Protein AF-0000000086117226 (afdb_homodimer)

Radius of gyration: 17.9 Å; Cα contacts (8 Å, |Δi|>4): 275; chains: 2; bounding box: 41×48×51 Å

Structure (mmCIF, N/CA/C/O backbone):
data_AF-0000000086117226-model_v1
#
loop_
_entity.id
_entity.type
_entity.pdbx_description
1 polymer 'Globin domain-containing protein'
#
loop_
_atom_site.group_PDB
_atom_site.id
_atom_site.type_symbol
_atom_site.label_atom_id
_atom_site.label_alt_id
_atom_site.label_comp_id
_atom_site.label_asym_id
_atom_site.label_entity_id
_atom_site.label_seq_id
_atom_site.pdbx_PDB_ins_code
_atom_site.Cartn_x
_atom_site.Cartn_y
_atom_site.Cartn_z
_atom_site.occupancy
_atom_site.B_iso_or_equiv
_atom_site.auth_seq_id
_atom_site.auth_comp_id
_atom_site.auth_asym_id
_atom_site.auth_atom_id
_atom_site.pdbx_PDB_model_num
ATOM 1 N N . MET A 1 1 ? 6.48 15.773 -6.184 1 55.62 1 MET A N 1
ATOM 2 C CA . MET A 1 1 ? 5.332 16.328 -6.895 1 55.62 1 MET A CA 1
ATOM 3 C C . MET A 1 1 ? 4.406 17.078 -5.934 1 55.62 1 MET A C 1
ATOM 5 O O . MET A 1 1 ? 4.32 16.719 -4.754 1 55.62 1 MET A O 1
ATOM 9 N N . THR A 1 2 ? 4.102 18.281 -6.266 1 66.44 2 THR A N 1
ATOM 10 C CA . THR A 1 2 ? 3.238 19.141 -5.461 1 66.44 2 THR A CA 1
ATOM 11 C C . THR A 1 2 ? 1.782 18.703 -5.574 1 66.44 2 THR A C 1
ATOM 13 O O . THR A 1 2 ? 1.341 18.266 -6.641 1 66.44 2 THR A O 1
ATOM 16 N N . LEU A 1 3 ? 1.138 18.609 -4.438 1 85.88 3 LEU A N 1
ATOM 17 C CA . LEU A 1 3 ? -0.283 18.281 -4.398 1 85.88 3 LEU A CA 1
ATOM 18 C C . LEU A 1 3 ? -1.103 19.328 -5.141 1 85.88 3 LEU A C 1
ATOM 20 O O . LEU A 1 3 ? -0.936 20.531 -4.914 1 85.88 3 LEU A O 1
ATOM 24 N N . THR A 1 4 ? -1.88 18.875 -6.09 1 90.06 4 THR A N 1
ATOM 25 C CA . THR A 1 4 ? -2.781 19.766 -6.797 1 90.06 4 THR A CA 1
ATOM 26 C C . THR A 1 4 ? -4.023 20.062 -5.961 1 90.06 4 THR A C 1
ATOM 28 O O . THR A 1 4 ? -4.277 19.391 -4.957 1 90.06 4 THR A O 1
ATOM 31 N N . ASP A 1 5 ? -4.762 21.109 -6.379 1 92.88 5 ASP A N 1
ATOM 32 C CA . ASP A 1 5 ? -5.988 21.453 -5.664 1 92.88 5 ASP A CA 1
ATOM 33 C C . ASP A 1 5 ? -6.992 20.297 -5.703 1 92.88 5 ASP A C 1
ATOM 35 O O . ASP A 1 5 ? -7.715 20.078 -4.734 1 92.88 5 ASP A O 1
ATOM 39 N N . LYS A 1 6 ? -7.027 19.703 -6.801 1 93.62 6 LYS A N 1
ATOM 40 C CA . LYS A 1 6 ? -7.926 18.562 -6.934 1 93.62 6 LYS A CA 1
ATOM 41 C C . LYS A 1 6 ? -7.535 17.438 -5.977 1 93.62 6 LYS A C 1
ATOM 43 O O . LYS A 1 6 ? -8.398 16.844 -5.312 1 93.62 6 LYS A O 1
ATOM 48 N N . MET A 1 7 ? -6.305 17.156 -5.91 1 93.81 7 MET A N 1
ATOM 49 C CA . MET A 1 7 ? -5.805 16.109 -5.016 1 93.81 7 MET A CA 1
ATOM 50 C C . MET A 1 7 ? -6.09 16.469 -3.561 1 93.81 7 MET A C 1
ATOM 52 O O . MET A 1 7 ? -6.512 15.609 -2.781 1 93.81 7 MET A O 1
ATOM 56 N N . LYS A 1 8 ? -5.902 17.703 -3.256 1 93.94 8 LYS A N 1
ATOM 57 C CA . LYS A 1 8 ? -6.164 18.156 -1.893 1 93.94 8 LYS A CA 1
ATOM 58 C C . LYS A 1 8 ? -7.633 17.984 -1.522 1 93.94 8 LYS A C 1
ATOM 60 O O . LYS A 1 8 ? -7.949 17.578 -0.402 1 93.94 8 LYS A O 1
ATOM 65 N N . ALA A 1 9 ? -8.438 18.297 -2.406 1 95.12 9 ALA A N 1
ATOM 66 C CA . ALA A 1 9 ? -9.875 18.156 -2.18 1 95.12 9 ALA A CA 1
ATOM 67 C C . ALA A 1 9 ? -10.258 16.688 -1.975 1 95.12 9 ALA A C 1
ATOM 69 O O . ALA A 1 9 ? -11.117 16.375 -1.147 1 95.12 9 ALA A O 1
ATOM 70 N N . GLU A 1 10 ? -9.672 15.836 -2.748 1 94.81 10 GLU A N 1
ATOM 71 C CA . GLU A 1 10 ? -9.945 14.406 -2.629 1 94.81 10 GLU A CA 1
ATOM 72 C C . GLU A 1 10 ? -9.477 13.867 -1.278 1 94.81 10 GLU A C 1
ATOM 74 O O . GLU A 1 10 ? -10.195 13.102 -0.627 1 94.81 10 GLU A O 1
ATOM 79 N N . VAL A 1 11 ? -8.305 14.266 -0.866 1 95.12 11 VAL A N 1
ATOM 80 C CA . VAL A 1 11 ? -7.773 13.859 0.432 1 95.12 11 VAL A CA 1
ATOM 81 C C . VAL A 1 11 ? -8.711 14.32 1.543 1 95.12 11 VAL A C 1
ATOM 83 O O . VAL A 1 11 ? -9.078 13.539 2.424 1 95.12 11 VAL A O 1
ATOM 86 N N . ALA A 1 12 ? -9.125 15.57 1.464 1 94.81 12 ALA A N 1
ATOM 87 C CA . ALA A 1 12 ? -10.016 16.141 2.475 1 94.81 12 ALA A CA 1
ATOM 88 C C . ALA A 1 12 ? -11.352 15.414 2.498 1 94.81 12 ALA A C 1
ATOM 90 O O . ALA A 1 12 ? -11.922 15.18 3.566 1 94.81 12 ALA A O 1
ATOM 91 N N . ALA A 1 13 ? -11.844 15.086 1.372 1 95.44 13 ALA A N 1
ATOM 92 C CA . ALA A 1 13 ? -13.141 14.43 1.256 1 95.44 13 ALA A CA 1
ATOM 93 C C . ALA A 1 13 ? -13.117 13.055 1.914 1 95.44 13 ALA A C 1
ATOM 95 O O . ALA A 1 13 ? -14.031 12.703 2.668 1 95.44 13 ALA A O 1
ATOM 96 N N . LEU A 1 14 ? -12.102 12.289 1.562 1 94.75 14 LEU A N 1
ATOM 97 C CA . LEU A 1 14 ? -12 10.961 2.146 1 94.75 14 LEU A CA 1
ATOM 98 C C . LEU A 1 14 ? -11.734 11.039 3.645 1 94.75 14 LEU A C 1
ATOM 100 O O . LEU A 1 14 ? -12.281 10.25 4.422 1 94.75 14 LEU A O 1
ATOM 104 N N . TRP A 1 15 ? -10.93 11.953 4.031 1 95 15 TRP A N 1
ATOM 105 C CA . TRP A 1 15 ? -10.648 12.125 5.449 1 95 15 TRP A CA 1
ATOM 106 C C . TRP A 1 15 ? -11.922 12.453 6.223 1 95 15 TRP A C 1
ATOM 108 O O . TRP A 1 15 ? -12.125 11.961 7.332 1 95 15 TRP A O 1
ATOM 118 N N . ALA A 1 16 ? -12.75 13.312 5.707 1 95.81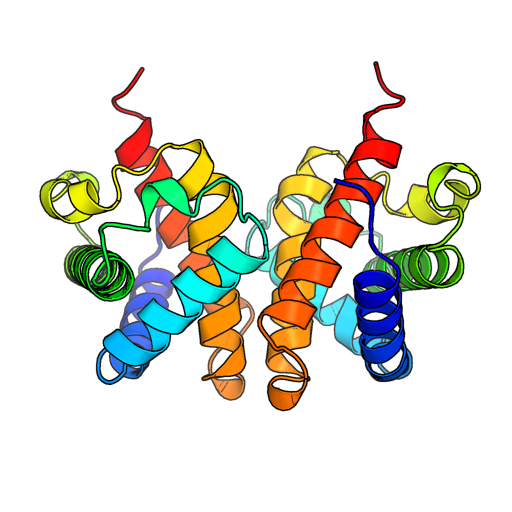 16 ALA A N 1
ATOM 119 C CA . ALA A 1 16 ? -14 13.688 6.355 1 95.81 16 ALA A CA 1
ATOM 120 C C . ALA A 1 16 ? -14.852 12.461 6.664 1 95.81 16 ALA A C 1
ATOM 122 O O . ALA A 1 16 ? -15.562 12.43 7.672 1 95.81 16 ALA A O 1
ATOM 123 N N . LYS A 1 17 ? -14.727 11.484 5.816 1 94.62 17 LYS A N 1
ATOM 124 C CA . LYS A 1 17 ? -15.461 10.234 6.023 1 94.62 17 LYS A CA 1
ATOM 125 C C . LYS A 1 17 ? -14.758 9.352 7.047 1 94.62 17 LYS A C 1
ATOM 127 O O . LYS A 1 17 ? -15.406 8.602 7.781 1 94.62 17 LYS A O 1
ATOM 132 N N . ALA A 1 18 ? -13.453 9.375 7.055 1 94.5 18 ALA A N 1
ATOM 133 C CA . ALA A 1 18 ? -12.641 8.5 7.906 1 94.5 18 ALA A CA 1
ATOM 134 C C . ALA A 1 18 ? -12.531 9.062 9.32 1 94.5 18 ALA A C 1
ATOM 136 O O . ALA A 1 18 ? -12.398 8.305 10.281 1 94.5 18 ALA A O 1
ATOM 137 N N . GLU A 1 19 ? -12.586 10.352 9.438 1 93.81 19 GLU A N 1
ATOM 138 C CA . GLU A 1 19 ? -12.305 11.047 10.688 1 93.81 19 GLU A CA 1
ATOM 139 C C . GLU A 1 19 ? -13.219 10.562 11.812 1 93.81 19 GLU A C 1
ATOM 141 O O . GLU A 1 19 ? -12.766 10.328 12.93 1 93.81 19 GLU A O 1
ATOM 146 N N . PRO A 1 20 ? -14.516 10.414 11.57 1 95.31 20 PRO A N 1
ATOM 147 C CA . PRO A 1 20 ? -15.406 9.953 12.641 1 95.31 20 PRO A CA 1
ATOM 148 C C . PRO A 1 20 ? -15.055 8.555 13.141 1 95.31 20 PRO A C 1
ATOM 150 O O . PRO A 1 20 ? -15.445 8.18 14.242 1 95.31 20 PRO A O 1
ATOM 153 N N . GLN A 1 21 ? -14.328 7.816 12.359 1 94.06 21 GLN A N 1
ATOM 154 C CA . GLN A 1 21 ? -13.922 6.461 12.719 1 94.06 21 GLN A CA 1
ATOM 155 C C . GLN A 1 21 ? -12.414 6.363 12.898 1 94.06 21 GLN A C 1
ATOM 157 O O . GLN A 1 21 ? -11.828 5.289 12.742 1 94.06 21 GLN A O 1
ATOM 162 N N . ALA A 1 22 ? -11.852 7.418 13.242 1 91.5 22 ALA A N 1
ATOM 163 C CA . ALA A 1 22 ? -10.391 7.539 13.266 1 91.5 22 ALA A CA 1
ATOM 164 C C . ALA A 1 22 ? -9.781 6.531 14.234 1 91.5 22 ALA A C 1
ATOM 166 O O . ALA A 1 22 ? -8.766 5.898 13.922 1 91.5 22 ALA A O 1
ATOM 167 N N . LYS A 1 23 ? -10.398 6.371 15.391 1 91.12 23 LYS A N 1
ATOM 168 C CA . LYS A 1 23 ? -9.852 5.453 16.391 1 91.12 23 LYS A CA 1
ATOM 169 C C . LYS A 1 23 ? -9.859 4.016 15.875 1 91.12 23 LYS A C 1
ATOM 171 O O . LYS A 1 23 ? -8.859 3.311 15.969 1 91.12 23 LYS A O 1
ATOM 176 N N . THR A 1 24 ? -11.016 3.592 15.375 1 93.81 24 THR A N 1
ATOM 177 C CA . THR A 1 24 ? -11.164 2.236 14.859 1 93.81 24 THR A CA 1
ATOM 178 C C . THR A 1 24 ? -10.227 1.999 13.68 1 93.81 24 THR A C 1
ATOM 180 O O . THR A 1 24 ? -9.547 0.974 13.617 1 93.81 24 THR A O 1
ATOM 183 N N . LEU A 1 25 ? -10.156 2.924 12.773 1 94.31 25 LEU A N 1
ATOM 184 C CA . LEU A 1 25 ? -9.312 2.814 11.586 1 94.31 25 LEU A CA 1
ATOM 185 C C . LEU A 1 25 ? -7.836 2.812 11.977 1 94.31 25 LEU A C 1
ATOM 187 O O . LEU A 1 25 ? -7.051 2.025 11.438 1 94.31 25 LEU A O 1
ATOM 191 N N . GLY A 1 26 ? -7.461 3.682 12.898 1 90.5 26 GLY A N 1
ATOM 192 C CA . GLY A 1 26 ? -6.09 3.74 13.375 1 90.5 26 GLY A CA 1
ATOM 193 C C . GLY A 1 26 ? -5.625 2.447 14.016 1 90.5 26 GLY A C 1
ATOM 194 O O . GLY A 1 26 ? -4.508 1.99 13.766 1 90.5 26 GLY A O 1
ATOM 195 N N . ASP A 1 27 ? -6.5 1.908 14.836 1 90.56 27 ASP A N 1
ATOM 196 C CA . ASP A 1 27 ? -6.184 0.631 15.469 1 90.56 27 ASP A CA 1
ATOM 197 C C . ASP A 1 27 ? -5.949 -0.456 14.422 1 90.56 27 ASP A C 1
ATOM 199 O O . ASP A 1 27 ? -5.055 -1.291 14.578 1 90.56 27 ASP A O 1
ATOM 203 N N . GLU A 1 28 ? -6.746 -0.427 13.453 1 92.44 28 GLU A N 1
ATOM 204 C CA . GLU A 1 28 ? -6.609 -1.414 12.383 1 92.44 28 GLU A CA 1
ATOM 205 C C . GLU A 1 28 ? -5.301 -1.219 11.617 1 92.44 28 GLU A C 1
ATOM 207 O O . GLU A 1 28 ? -4.648 -2.191 11.242 1 92.44 28 GLU A O 1
ATOM 212 N N . VAL A 1 29 ? -4.988 0.006 11.344 1 90.94 29 VAL A N 1
ATOM 213 C CA . VAL A 1 29 ? -3.748 0.319 10.641 1 90.94 29 VAL A CA 1
ATOM 214 C C . VAL A 1 29 ? -2.555 -0.219 11.43 1 90.94 29 VAL A C 1
ATOM 216 O O . VAL A 1 29 ? -1.695 -0.905 10.867 1 90.94 29 VAL A O 1
ATOM 219 N N . VAL A 1 30 ? -2.555 0.061 12.688 1 87.19 30 VAL A N 1
ATOM 220 C CA . VAL A 1 30 ? -1.46 -0.369 13.555 1 87.19 30 VAL A CA 1
ATOM 221 C C . VAL A 1 30 ? -1.424 -1.895 13.625 1 87.19 30 VAL A C 1
ATOM 223 O O . VAL A 1 30 ? -0.352 -2.5 13.555 1 87.19 30 VAL A O 1
ATOM 226 N N . ASN A 1 31 ? -2.555 -2.467 13.766 1 89.75 31 ASN A N 1
ATOM 227 C CA . ASN A 1 31 ? -2.633 -3.922 13.805 1 89.75 31 ASN A CA 1
ATOM 228 C C . ASN A 1 31 ? -2.072 -4.547 12.531 1 89.75 31 ASN A C 1
ATOM 230 O O . ASN A 1 31 ? -1.317 -5.52 12.594 1 89.75 31 ASN A O 1
ATOM 234 N N . ARG A 1 32 ? -2.455 -4.082 11.453 1 90.06 32 ARG A N 1
ATOM 235 C CA . ARG A 1 32 ? -1.964 -4.578 10.172 1 90.06 32 ARG A CA 1
ATOM 236 C C . ARG A 1 32 ? -0.449 -4.43 10.07 1 90.06 32 ARG A C 1
ATOM 238 O O . ARG A 1 32 ? 0.234 -5.316 9.555 1 90.06 32 ARG A O 1
ATOM 245 N N . MET A 1 33 ? 0.015 -3.303 10.539 1 87.44 33 MET A N 1
ATOM 246 C CA . MET A 1 33 ? 1.458 -3.074 10.516 1 87.44 33 MET A CA 1
ATOM 247 C C . MET A 1 33 ? 2.18 -4.074 11.406 1 87.44 33 MET A C 1
ATOM 249 O O . MET A 1 33 ? 3.184 -4.664 11.008 1 87.44 33 MET A O 1
ATOM 253 N N . LEU A 1 34 ? 1.658 -4.344 12.547 1 87.56 34 LEU A N 1
ATOM 254 C CA . LEU A 1 34 ? 2.334 -5.172 13.539 1 87.56 34 LEU A CA 1
ATOM 255 C C . LEU A 1 34 ? 2.242 -6.648 13.172 1 87.56 34 LEU A C 1
ATOM 257 O O . LEU A 1 34 ? 3.154 -7.426 13.461 1 87.56 34 LEU A O 1
ATOM 261 N N . ILE A 1 35 ? 1.204 -7.023 12.57 1 89.62 35 ILE A N 1
ATOM 262 C CA . ILE A 1 35 ? 1.075 -8.398 12.102 1 89.62 35 ILE A CA 1
ATOM 263 C C . ILE A 1 35 ? 2.049 -8.648 10.945 1 89.62 35 ILE A C 1
ATOM 265 O O . ILE A 1 35 ? 2.633 -9.727 10.844 1 89.62 35 ILE A O 1
ATOM 269 N N . THR A 1 36 ? 2.195 -7.641 10.133 1 87.12 36 THR A N 1
ATOM 270 C CA . THR A 1 36 ? 3.1 -7.75 8.992 1 87.12 36 THR A CA 1
ATOM 271 C C . THR A 1 36 ? 4.555 -7.68 9.453 1 87.12 36 THR A C 1
ATOM 273 O O . THR A 1 36 ? 5.406 -8.414 8.945 1 87.12 36 THR A O 1
ATOM 276 N N . PHE A 1 37 ? 4.754 -6.746 10.359 1 84.25 37 PHE A N 1
ATOM 277 C CA . PHE A 1 37 ? 6.102 -6.559 10.883 1 84.25 37 PHE A CA 1
ATOM 278 C C . PHE A 1 37 ? 6.109 -6.633 12.406 1 84.25 37 PHE A C 1
ATOM 280 O O . PHE A 1 37 ? 6.234 -5.609 13.078 1 84.25 37 PHE A O 1
ATOM 287 N N . PRO A 1 38 ? 6.141 -7.809 12.859 1 86.5 38 PRO A N 1
ATOM 288 C CA . PRO A 1 38 ? 6.059 -7.992 14.312 1 86.5 38 PRO A CA 1
ATOM 289 C C . PRO A 1 38 ? 7.281 -7.449 15.047 1 86.5 38 PRO A C 1
ATOM 291 O O . PRO A 1 38 ? 7.23 -7.223 16.266 1 86.5 38 PRO A O 1
ATOM 294 N N . GLN A 1 39 ? 8.336 -7.215 14.352 1 81.44 39 GLN A N 1
ATOM 295 C CA . GLN A 1 39 ? 9.555 -6.707 14.969 1 81.44 39 GLN A CA 1
ATOM 296 C C . GLN A 1 39 ? 9.344 -5.301 15.523 1 81.44 39 GLN A C 1
ATOM 298 O O . GLN A 1 39 ? 10.125 -4.832 16.359 1 81.44 39 GLN A O 1
ATOM 303 N N . TYR A 1 40 ? 8.344 -4.676 15.062 1 76.25 40 TYR A N 1
ATOM 304 C CA . TYR A 1 40 ? 8.086 -3.312 15.508 1 76.25 40 TYR A CA 1
ATOM 305 C C . TYR A 1 40 ? 7.105 -3.297 16.672 1 76.25 40 TYR A C 1
ATOM 307 O O . TYR A 1 40 ? 6.754 -2.23 17.188 1 76.25 40 TYR A O 1
ATOM 315 N N . LYS A 1 41 ? 6.773 -4.426 17.203 1 79.62 41 LYS A N 1
ATOM 316 C CA . LYS A 1 41 ? 5.812 -4.52 18.312 1 79.62 41 LYS A CA 1
ATOM 317 C C . LYS A 1 41 ? 6.336 -3.812 19.547 1 79.62 41 LYS A C 1
ATOM 319 O O . LYS A 1 41 ? 5.566 -3.191 20.297 1 79.62 41 LYS A O 1
ATOM 324 N N . LEU A 1 42 ? 7.566 -3.926 19.703 1 76.44 42 LEU A N 1
ATOM 325 C CA . LEU A 1 42 ? 8.156 -3.33 20.891 1 76.44 42 LEU A CA 1
ATOM 326 C C . LEU A 1 42 ? 8.047 -1.81 20.859 1 76.44 42 LEU A C 1
ATOM 328 O O . LEU A 1 42 ? 7.914 -1.163 21.891 1 76.44 42 LEU A O 1
ATOM 332 N N . TYR A 1 43 ? 8.078 -1.434 19.609 1 70.25 43 TYR A N 1
ATOM 333 C CA . TYR A 1 43 ? 7.953 0.007 19.422 1 70.25 43 TYR A CA 1
ATOM 334 C C . TYR A 1 43 ? 6.551 0.485 19.766 1 70.25 43 TYR A C 1
ATOM 336 O O . TYR A 1 43 ? 6.363 1.634 20.172 1 70.25 43 TYR A O 1
ATOM 344 N N . PHE A 1 44 ? 5.625 -0.426 19.766 1 72.88 44 PHE A N 1
ATOM 345 C CA . PHE A 1 44 ? 4.234 -0.039 19.953 1 72.88 44 PHE A CA 1
ATOM 346 C C . PHE A 1 44 ? 3.703 -0.584 21.281 1 72.88 44 PHE A C 1
ATOM 348 O O . PHE A 1 44 ? 2.594 -0.247 21.688 1 72.88 44 PHE A O 1
ATOM 355 N N . GLU A 1 45 ? 4.395 -1.405 21.844 1 69.69 45 GLU A N 1
ATOM 356 C CA . GLU A 1 45 ? 3.951 -2.119 23.031 1 69.69 45 GLU A CA 1
ATOM 357 C C . GLU A 1 45 ? 3.549 -1.149 24.141 1 69.69 45 GLU A C 1
ATOM 359 O O . GLU A 1 45 ? 2.557 -1.374 24.844 1 69.69 45 GLU A O 1
ATOM 364 N N . ASP A 1 46 ? 4.176 -0.175 24.203 1 66.06 46 ASP A N 1
ATOM 365 C CA . ASP A 1 46 ? 3.91 0.717 25.328 1 66.06 46 ASP A CA 1
ATOM 366 C C . ASP A 1 46 ? 3.078 1.921 24.891 1 66.06 46 ASP A C 1
ATOM 368 O O . ASP A 1 46 ? 2.979 2.91 25.625 1 66.06 46 ASP A O 1
ATOM 372 N N . LYS A 1 47 ? 2.533 1.7 23.734 1 71 47 LYS A N 1
ATOM 373 C CA . LYS A 1 47 ? 1.786 2.838 23.203 1 71 47 LYS A CA 1
ATOM 374 C C . LYS A 1 47 ? 0.436 2.395 22.641 1 71 47 LYS A C 1
ATOM 376 O O . LYS A 1 47 ? 0.24 2.365 21.422 1 71 47 LYS A O 1
ATOM 381 N N . PRO A 1 48 ? -0.465 2.088 23.578 1 66.69 48 PRO A N 1
ATOM 382 C CA . PRO A 1 48 ? -1.756 1.579 23.109 1 66.69 48 PRO A CA 1
ATOM 383 C C . PRO A 1 48 ? -2.521 2.598 22.266 1 66.69 48 PRO A C 1
ATOM 385 O O . PRO A 1 48 ? -3.404 2.225 21.484 1 66.69 48 PRO A O 1
ATOM 388 N N . ASP A 1 49 ? -2.076 3.791 22.406 1 78.94 49 ASP A N 1
ATOM 389 C CA . ASP A 1 49 ? -2.818 4.824 21.688 1 78.94 49 ASP A CA 1
ATOM 390 C C . ASP A 1 49 ? -2.084 5.25 20.422 1 78.94 49 ASP A C 1
ATOM 392 O O . ASP A 1 49 ? -2.312 6.344 19.906 1 78.94 49 ASP A O 1
ATOM 396 N N . MET A 1 50 ? -1.315 4.414 19.953 1 77.69 50 MET A N 1
ATOM 397 C CA . MET A 1 50 ? -0.501 4.789 18.812 1 77.69 50 MET A CA 1
ATOM 398 C C . MET A 1 50 ? -1.373 5.039 17.578 1 77.69 50 MET A C 1
ATOM 400 O O . MET A 1 50 ? -1.134 5.98 16.828 1 77.69 50 MET A O 1
ATOM 404 N N . GLY A 1 51 ? -2.389 4.133 17.484 1 81.38 51 GLY A N 1
ATOM 405 C CA . GLY A 1 51 ? -3.32 4.336 16.391 1 81.38 51 GLY A CA 1
ATOM 406 C C . GLY A 1 51 ? -4 5.691 16.422 1 81.38 51 GLY A C 1
ATOM 407 O O . GLY A 1 51 ? -4.074 6.379 15.406 1 81.38 51 GLY A O 1
ATOM 408 N N . GLU A 1 52 ? -4.34 6.066 17.609 1 84 52 GLU A N 1
ATOM 409 C CA . GLU A 1 52 ? -4.996 7.359 17.781 1 84 52 GLU A CA 1
ATOM 410 C C . GLU A 1 52 ? -4.039 8.508 17.484 1 84 52 GLU A C 1
ATOM 412 O O . GLU A 1 52 ? -4.438 9.516 16.891 1 84 52 GLU A O 1
ATOM 417 N N . LYS A 1 53 ? -2.891 8.375 17.875 1 82.25 53 LYS A N 1
ATOM 418 C CA . LYS A 1 53 ? -1.89 9.414 17.641 1 82.25 53 LYS A CA 1
ATOM 419 C C . LYS A 1 53 ? -1.582 9.578 16.156 1 82.25 53 LYS A C 1
ATOM 421 O O . LYS A 1 53 ? -1.436 10.695 15.672 1 82.25 53 LYS A O 1
ATOM 426 N N . ILE A 1 54 ? -1.47 8.461 15.539 1 82 54 ILE A N 1
ATOM 427 C CA . ILE A 1 54 ? -1.199 8.477 14.109 1 82 54 ILE A CA 1
ATOM 428 C C . ILE A 1 54 ? -2.352 9.156 13.375 1 82 54 ILE A C 1
ATOM 430 O O . ILE A 1 54 ? -2.129 10.008 12.516 1 82 54 ILE A O 1
ATOM 434 N N . MET A 1 55 ? -3.512 8.844 13.766 1 88.12 55 MET A N 1
ATOM 435 C CA . MET A 1 55 ? -4.688 9.414 13.109 1 88.12 55 MET A CA 1
ATOM 436 C C . MET A 1 55 ? -4.801 10.906 13.398 1 88.12 55 MET A C 1
ATOM 438 O O . MET A 1 55 ? -5.199 11.688 12.531 1 88.12 55 MET A O 1
ATOM 442 N N . ALA A 1 56 ? -4.52 11.242 14.617 1 86.44 56 ALA A N 1
ATOM 443 C CA . ALA A 1 56 ? -4.547 12.656 14.977 1 86.44 56 ALA A CA 1
ATOM 444 C C . ALA A 1 56 ? -3.541 13.453 14.156 1 86.44 56 ALA A C 1
ATOM 446 O O . ALA A 1 56 ? -3.852 14.547 13.672 1 86.44 56 ALA A O 1
ATOM 447 N N . ALA A 1 57 ? -2.393 12.859 14 1 83.69 57 ALA A N 1
ATOM 448 C CA . ALA A 1 57 ? -1.346 13.508 13.219 1 83.69 57 ALA A CA 1
ATOM 449 C C . ALA A 1 57 ? -1.755 13.641 11.75 1 83.69 57 ALA A C 1
ATOM 451 O O . ALA A 1 57 ? -1.536 14.68 11.125 1 83.69 57 ALA A O 1
ATOM 452 N N . LEU A 1 58 ? -2.32 12.641 11.273 1 86.94 58 LEU A N 1
ATOM 453 C CA . LEU A 1 58 ? -2.785 12.656 9.891 1 86.94 58 LEU A CA 1
ATOM 454 C C . LEU A 1 58 ? -3.906 13.672 9.711 1 86.94 58 LEU A C 1
ATOM 456 O O . LEU A 1 58 ? -3.949 14.383 8.703 1 86.94 58 LEU A O 1
ATOM 460 N N . GLY A 1 59 ? -4.789 13.688 10.672 1 89 59 GLY A N 1
ATOM 461 C CA . GLY A 1 59 ? -5.844 14.688 10.633 1 89 59 GLY A CA 1
ATOM 462 C C . GLY A 1 59 ? -5.32 16.109 10.617 1 89 59 GLY A C 1
ATOM 463 O O . GLY A 1 59 ? -5.82 16.953 9.875 1 89 59 GLY A O 1
ATOM 464 N N . GLU A 1 60 ? -4.348 16.328 11.391 1 87 60 GLU A N 1
ATOM 465 C CA . GLU A 1 60 ? -3.727 17.641 11.422 1 87 60 GLU A CA 1
ATOM 466 C C . GLU A 1 60 ? -3.07 17.969 10.086 1 87 60 GLU A C 1
ATOM 468 O O . GLU A 1 60 ? -3.164 19.109 9.602 1 87 60 GLU A O 1
ATOM 473 N N . ALA A 1 61 ? -2.381 17 9.562 1 85.94 61 ALA A N 1
ATOM 474 C CA . ALA A 1 61 ? -1.736 17.188 8.266 1 85.94 61 ALA A CA 1
ATOM 475 C C . ALA A 1 61 ? -2.764 17.516 7.18 1 85.94 61 ALA A C 1
ATOM 477 O O . ALA A 1 61 ? -2.531 18.375 6.328 1 85.94 61 ALA A O 1
ATOM 478 N N . VAL A 1 62 ? -3.865 16.828 7.227 1 89.94 62 VAL A N 1
ATOM 479 C CA . VAL A 1 62 ? -4.918 17.047 6.242 1 89.94 62 VAL A CA 1
ATOM 480 C C . VAL A 1 62 ? -5.496 18.453 6.41 1 89.94 62 VAL A C 1
ATOM 482 O O . VAL A 1 62 ? -5.785 19.125 5.426 1 89.94 62 VAL A O 1
ATOM 485 N N . GLN A 1 63 ? -5.656 18.844 7.629 1 87.75 63 GLN A N 1
ATOM 486 C CA . GLN A 1 63 ? -6.207 20.172 7.91 1 87.75 63 GLN A CA 1
ATOM 487 C C . GLN A 1 63 ? -5.262 21.266 7.441 1 87.75 63 GLN A C 1
ATOM 489 O O . GLN A 1 63 ? -5.703 22.375 7.086 1 87.75 63 GLN A O 1
ATOM 494 N N . HIS A 1 64 ? -3.984 20.922 7.41 1 86.5 64 HIS A N 1
ATOM 495 C CA . HIS A 1 64 ? -2.988 21.906 7.004 1 86.5 64 HIS A CA 1
ATOM 496 C C . HIS A 1 64 ? -2.352 21.531 5.672 1 86.5 64 HIS A C 1
ATOM 498 O O . HIS A 1 64 ? -1.157 21.75 5.461 1 86.5 64 HIS A O 1
ATOM 504 N N . ILE A 1 65 ? -3.07 20.891 4.902 1 86.5 65 ILE A N 1
ATOM 505 C CA . ILE A 1 65 ? -2.561 20.297 3.666 1 86.5 65 ILE A CA 1
ATOM 506 C C . ILE A 1 65 ? -1.981 21.406 2.779 1 86.5 65 ILE A C 1
ATOM 508 O O . ILE A 1 65 ? -1.058 21.156 1.999 1 86.5 65 ILE A O 1
ATOM 512 N N . ASP A 1 66 ? -2.471 22.656 2.924 1 85.5 66 ASP A N 1
ATOM 513 C CA . ASP A 1 66 ? -1.99 23.766 2.109 1 85.5 66 ASP A CA 1
ATOM 514 C C . ASP A 1 66 ? -0.67 24.312 2.65 1 85.5 66 ASP A C 1
ATOM 516 O O . ASP A 1 66 ? 0.029 25.062 1.958 1 85.5 66 ASP A O 1
ATOM 520 N N . ASN A 1 67 ? -0.294 23.969 3.902 1 80.94 67 ASN A N 1
ATOM 521 C CA . ASN A 1 67 ? 0.925 24.438 4.555 1 80.94 67 ASN A CA 1
ATOM 522 C C . ASN A 1 67 ? 1.59 23.328 5.359 1 80.94 67 ASN A C 1
ATOM 524 O O . ASN A 1 67 ? 1.894 23.516 6.539 1 80.94 67 ASN A O 1
ATOM 528 N N . LEU A 1 68 ? 1.845 22.219 4.727 1 75.38 68 LEU A N 1
ATOM 529 C CA . LEU A 1 68 ? 2.367 21.047 5.422 1 75.38 68 LEU A CA 1
ATOM 530 C C . LEU A 1 68 ? 3.766 21.312 5.965 1 75.38 68 LEU A C 1
ATOM 532 O O . LEU A 1 68 ? 4.121 20.828 7.043 1 75.38 68 LEU A O 1
ATOM 536 N N . SER A 1 69 ? 4.508 22.062 5.332 1 68.31 69 SER A N 1
ATOM 537 C CA . SER A 1 69 ? 5.891 22.328 5.719 1 68.31 69 SER A CA 1
ATOM 538 C C . SER A 1 69 ? 5.953 23.188 6.98 1 68.31 69 SER A C 1
ATOM 540 O O . SER A 1 69 ? 6.934 23.125 7.727 1 68.31 69 SER A O 1
ATOM 542 N N . GLU A 1 70 ? 4.965 23.969 7.16 1 63.09 70 GLU A N 1
ATOM 543 C CA . GLU A 1 70 ? 5 24.922 8.273 1 63.09 70 GLU A CA 1
ATOM 544 C C . GLU A 1 70 ? 4.469 24.281 9.555 1 63.09 70 GLU A C 1
ATOM 546 O O . GLU A 1 70 ? 4.727 24.781 10.648 1 63.09 70 GLU A O 1
ATOM 551 N N . ASP A 1 71 ? 3.715 23.281 9.516 1 57.22 71 ASP A N 1
ATOM 552 C CA . ASP A 1 71 ? 3.057 22.734 10.695 1 57.22 71 ASP A CA 1
ATOM 553 C C . ASP A 1 71 ? 3.555 21.328 11.008 1 57.22 71 ASP A C 1
ATOM 555 O O . ASP A 1 71 ? 2.758 20.422 11.273 1 57.22 71 ASP A O 1
ATOM 559 N N . LEU A 1 72 ? 4.773 21.156 11.039 1 57.34 72 LEU A N 1
ATOM 560 C CA . LEU A 1 72 ? 5.484 19.891 11.172 1 57.34 72 LEU A CA 1
ATOM 561 C C . LEU A 1 72 ? 5.234 19.266 12.547 1 57.34 72 LEU A C 1
ATOM 563 O O . LEU A 1 72 ? 5.379 18.047 12.719 1 57.34 72 LEU A O 1
ATOM 567 N N . SER A 1 73 ? 4.855 20.172 13.516 1 57.78 73 SER A N 1
ATOM 568 C CA . SER A 1 73 ? 4.746 19.672 14.883 1 57.78 73 SER A CA 1
ATOM 569 C C . SER A 1 73 ? 3.74 18.531 14.969 1 57.78 73 SER A C 1
ATOM 571 O O . SER A 1 73 ? 3.936 17.578 15.734 1 57.78 73 SER A O 1
ATOM 573 N N . ALA A 1 74 ? 2.844 18.719 14.133 1 55.81 74 ALA A N 1
ATOM 574 C CA . ALA A 1 74 ? 1.776 17.719 14.211 1 55.81 74 ALA A CA 1
ATOM 575 C C . ALA A 1 74 ? 2.238 16.375 13.656 1 55.81 74 ALA A C 1
ATOM 577 O O . ALA A 1 74 ? 1.755 15.32 14.078 1 55.81 74 ALA A O 1
ATOM 578 N N . LEU A 1 75 ? 3.311 16.484 12.914 1 60.75 75 LEU A N 1
ATOM 579 C CA . LEU A 1 75 ? 3.758 15.266 12.25 1 60.75 75 LEU A CA 1
ATOM 580 C C . LEU A 1 75 ? 4.824 14.555 13.086 1 60.75 75 LEU A C 1
ATOM 582 O O . LEU A 1 75 ? 5.176 13.414 12.805 1 60.75 75 LEU A O 1
ATOM 586 N N . ASN A 1 76 ? 5.121 15.281 14.109 1 61.12 76 ASN A N 1
ATOM 587 C CA . ASN A 1 76 ? 6.148 14.711 14.969 1 61.12 76 ASN A CA 1
ATOM 588 C C . ASN A 1 76 ? 5.723 13.352 15.523 1 61.12 76 ASN A C 1
ATOM 590 O O . ASN A 1 76 ? 6.566 12.5 15.805 1 61.12 76 ASN A O 1
ATOM 594 N N . ALA A 1 77 ? 4.527 13.305 15.641 1 58.47 77 ALA A N 1
ATOM 595 C CA . ALA A 1 77 ? 4.055 12.023 16.156 1 58.47 77 ALA A CA 1
ATOM 596 C C . ALA A 1 77 ? 4.348 10.891 15.18 1 58.47 77 ALA A C 1
ATOM 598 O O . ALA A 1 77 ? 4.398 9.727 15.57 1 58.47 77 ALA A O 1
ATOM 599 N N . LEU A 1 78 ? 4.57 11.383 13.984 1 57.56 78 LEU A N 1
ATOM 600 C CA . LEU A 1 78 ? 4.918 10.406 12.961 1 57.56 78 LEU A CA 1
ATOM 601 C C . LEU A 1 78 ? 6.426 10.18 12.914 1 57.56 78 LEU A C 1
ATOM 603 O O . LEU A 1 78 ? 6.922 9.461 12.039 1 57.56 78 LEU A O 1
ATOM 607 N N . GLU A 1 79 ? 7.012 10.789 13.875 1 56.19 79 GLU A N 1
ATOM 608 C CA . GLU A 1 79 ? 8.469 10.719 13.914 1 56.19 79 GLU A CA 1
ATOM 609 C C . GLU A 1 79 ? 8.953 9.273 13.953 1 56.19 79 GLU A C 1
ATOM 611 O O . GLU A 1 79 ? 9.781 8.914 14.789 1 56.19 79 GLU A O 1
ATOM 616 N N . MET A 1 80 ? 8.094 8.5 13.477 1 56.31 80 MET A N 1
ATOM 617 C CA . MET A 1 80 ? 8.609 7.137 13.336 1 56.31 80 MET A CA 1
ATOM 618 C C . MET A 1 80 ? 9.797 7.102 12.383 1 56.31 80 MET A C 1
ATOM 620 O O . MET A 1 80 ? 10.031 8.055 11.641 1 56.31 80 MET A O 1
ATOM 624 N N . SER A 1 81 ? 10.586 6.109 12.508 1 60.66 81 SER A N 1
ATOM 625 C CA . SER A 1 81 ? 11.719 5.961 11.594 1 60.66 81 SER A CA 1
ATOM 626 C C . SER A 1 81 ? 11.266 6.004 10.141 1 60.66 81 SER A C 1
ATOM 628 O O . SER A 1 81 ? 10.125 5.664 9.828 1 60.66 81 SER A O 1
ATOM 630 N N . GLU A 1 82 ? 11.945 6.754 9.383 1 62.16 82 GLU A N 1
ATOM 631 C CA . GLU A 1 82 ? 11.742 6.828 7.938 1 62.16 82 GLU A CA 1
ATOM 632 C C . GLU A 1 82 ? 11.336 5.473 7.367 1 62.16 82 GLU A C 1
ATOM 634 O O . GLU A 1 82 ? 10.461 5.395 6.504 1 62.16 82 GLU A O 1
ATOM 639 N N . LYS A 1 83 ? 11.953 4.609 8.016 1 61.91 83 LYS A N 1
ATOM 640 C CA . LYS A 1 83 ? 11.711 3.256 7.516 1 61.91 83 LYS A CA 1
ATOM 641 C C . LYS A 1 83 ? 10.297 2.795 7.844 1 61.91 83 LYS A C 1
ATOM 643 O O . LYS A 1 83 ? 9.609 2.234 6.984 1 61.91 83 LYS A O 1
ATOM 648 N N . LEU A 1 84 ? 9.984 3.057 9.016 1 63.12 84 LEU A N 1
ATOM 649 C CA . LEU A 1 84 ? 8.656 2.629 9.438 1 63.12 84 LEU A CA 1
ATOM 650 C C . LEU A 1 84 ? 7.574 3.371 8.664 1 63.12 84 LEU A C 1
ATOM 652 O O . LEU A 1 84 ? 6.562 2.781 8.281 1 63.12 84 LEU A O 1
ATOM 656 N N . TYR A 1 85 ? 7.941 4.594 8.461 1 63.78 85 TYR A N 1
ATOM 657 C CA . TYR A 1 85 ? 7 5.402 7.695 1 63.78 85 TYR A CA 1
ATOM 658 C C . TYR A 1 85 ? 6.883 4.891 6.262 1 63.78 85 TYR A C 1
ATOM 660 O O . TYR A 1 85 ? 5.777 4.758 5.73 1 63.78 85 TYR A O 1
ATOM 668 N N . GLN A 1 86 ? 7.992 4.637 5.773 1 61.03 86 GLN A N 1
ATOM 669 C CA . GLN A 1 86 ? 8.047 4.301 4.355 1 61.03 86 GLN A CA 1
ATOM 670 C C . GLN A 1 86 ? 7.398 2.943 4.086 1 61.03 86 GLN A C 1
ATOM 672 O O . GLN A 1 86 ? 6.75 2.75 3.057 1 61.03 86 GLN A O 1
ATOM 677 N N . LEU A 1 87 ? 7.668 2.205 4.945 1 58.28 87 LEU A N 1
ATOM 678 C CA . LEU A 1 87 ? 7.289 0.827 4.656 1 58.28 87 LEU A CA 1
ATOM 679 C C . LEU A 1 87 ? 5.844 0.562 5.07 1 58.28 87 LEU A C 1
ATOM 681 O O . LEU A 1 87 ? 5.168 -0.283 4.48 1 58.28 87 LEU A O 1
ATOM 685 N N . LEU A 1 88 ? 5.461 1.376 5.891 1 65.75 88 LEU A N 1
ATOM 686 C CA . LEU A 1 88 ? 4.379 0.67 6.57 1 65.75 88 LEU A CA 1
ATOM 687 C C . LEU A 1 88 ? 3.129 1.542 6.656 1 65.75 88 LEU A C 1
ATOM 689 O O . LEU A 1 88 ? 2.047 1.126 6.238 1 65.75 88 LEU A O 1
ATOM 693 N N . LEU A 1 89 ? 3.391 2.793 6.879 1 79.25 89 LEU A N 1
ATOM 694 C CA . LEU A 1 89 ? 2.215 3.518 7.352 1 79.25 89 LEU A CA 1
ATOM 695 C C . LEU A 1 89 ? 1.327 3.932 6.184 1 79.25 89 LEU A C 1
ATOM 697 O O . LEU A 1 89 ? 0.131 3.633 6.172 1 79.25 89 LEU A O 1
ATOM 701 N N . PRO A 1 90 ? 1.913 4.48 5.184 1 86.44 90 PRO A N 1
ATOM 702 C CA . PRO A 1 90 ? 1.039 4.922 4.094 1 86.44 90 PRO A CA 1
ATOM 703 C C . PRO A 1 90 ? 0.299 3.768 3.424 1 86.44 90 PRO A C 1
ATOM 705 O O . PRO A 1 90 ? -0.908 3.859 3.184 1 86.44 90 PRO A O 1
ATOM 708 N N . HIS A 1 91 ? 0.99 2.729 3.316 1 86.31 91 HIS A N 1
ATOM 709 C CA . HIS A 1 91 ? 0.419 1.609 2.576 1 86.31 91 HIS A CA 1
ATOM 710 C C . HIS A 1 91 ? -0.654 0.898 3.393 1 86.31 91 HIS A C 1
ATOM 712 O O . HIS A 1 91 ? -1.725 0.576 2.871 1 86.31 91 HIS A O 1
ATOM 718 N N . THR A 1 92 ? -0.371 0.724 4.633 1 89.69 92 THR A N 1
ATOM 719 C CA . THR A 1 92 ? -1.344 0.069 5.5 1 89.69 92 THR A CA 1
ATOM 720 C C . THR A 1 92 ? -2.572 0.952 5.699 1 89.69 92 THR A C 1
ATOM 722 O O . THR A 1 92 ? -3.695 0.452 5.785 1 89.69 92 THR A O 1
ATOM 725 N N . PHE A 1 93 ? -2.252 2.244 5.781 1 92.19 93 PHE A N 1
ATOM 726 C CA . PHE A 1 93 ? -3.348 3.193 5.926 1 92.19 93 PHE A CA 1
ATOM 727 C C . PHE A 1 93 ? -4.262 3.154 4.707 1 92.19 93 PHE A C 1
ATOM 729 O O . PHE A 1 93 ? -5.484 3.066 4.844 1 92.19 93 PHE A O 1
ATOM 736 N N . LEU A 1 94 ? -3.732 3.121 3.553 1 92.75 94 LEU A N 1
ATOM 737 C CA . LEU A 1 94 ? -4.512 3.152 2.318 1 92.75 94 LEU A CA 1
ATOM 738 C C . LEU A 1 94 ? -5.297 1.858 2.137 1 92.75 94 LEU A C 1
ATOM 740 O O . LEU A 1 94 ? -6.453 1.884 1.716 1 92.75 94 LEU A O 1
ATOM 744 N N . VAL A 1 95 ? -4.699 0.816 2.488 1 92.81 95 VAL A N 1
ATOM 745 C CA . VAL A 1 95 ? -5.387 -0.467 2.389 1 92.81 95 VAL A CA 1
ATOM 746 C C . VAL A 1 95 ? -6.566 -0.5 3.359 1 92.81 95 VAL A C 1
ATOM 748 O O . VAL A 1 95 ? -7.641 -1 3.023 1 92.81 95 VAL A O 1
ATOM 751 N N . THR A 1 96 ? -6.336 -0.006 4.547 1 94.56 96 THR A N 1
ATOM 752 C CA . THR A 1 96 ? -7.398 0.039 5.547 1 94.56 96 THR A CA 1
ATOM 753 C C . THR A 1 96 ? -8.562 0.889 5.055 1 94.56 96 THR A C 1
ATOM 755 O O . THR A 1 96 ? -9.727 0.491 5.18 1 94.56 96 THR A O 1
ATOM 758 N N . LEU A 1 97 ? -8.266 2.01 4.449 1 94.25 97 LEU A N 1
ATOM 759 C CA . LEU A 1 97 ? -9.312 2.871 3.916 1 94.25 97 LEU A CA 1
ATOM 760 C C . LEU A 1 97 ? -10.031 2.199 2.752 1 94.25 97 LEU A C 1
ATOM 762 O O . LEU A 1 97 ? -11.25 2.32 2.615 1 94.25 97 LEU A O 1
ATOM 766 N N . ALA A 1 98 ? -9.258 1.533 1.925 1 94.31 98 ALA A N 1
ATOM 767 C CA . ALA A 1 98 ? -9.844 0.844 0.777 1 94.31 98 ALA A CA 1
ATOM 768 C C . ALA A 1 98 ? -10.844 -0.219 1.226 1 94.31 98 ALA A C 1
ATOM 770 O O . ALA A 1 98 ? -11.883 -0.413 0.588 1 94.31 98 ALA A O 1
ATOM 771 N N . VAL A 1 99 ? -10.57 -0.877 2.324 1 94.25 99 VAL A N 1
ATOM 772 C CA . VAL A 1 99 ? -11.422 -1.932 2.857 1 94.25 99 VAL A CA 1
ATOM 773 C C . VAL A 1 99 ? -12.727 -1.325 3.383 1 94.25 99 VAL A C 1
ATOM 775 O O . VAL A 1 99 ? -13.805 -1.891 3.191 1 94.25 99 VAL A O 1
ATOM 778 N N . HIS A 1 100 ? -12.578 -0.171 3.949 1 94.5 100 HIS A N 1
ATOM 779 C CA . HIS A 1 100 ? -13.734 0.419 4.621 1 94.5 100 HIS A CA 1
ATOM 780 C C . HIS A 1 100 ? -14.523 1.314 3.67 1 94.5 100 HIS A C 1
ATOM 782 O O . HIS A 1 100 ? -15.727 1.504 3.848 1 94.5 100 HIS A O 1
ATOM 788 N N . PHE A 1 101 ? -13.836 1.905 2.713 1 94.75 101 PHE A N 1
ATOM 789 C CA . PHE A 1 101 ? -14.477 2.807 1.764 1 94.75 101 PHE A CA 1
ATOM 790 C C . PHE A 1 101 ? -14.164 2.398 0.33 1 94.75 101 PHE A C 1
ATOM 792 O O . PHE A 1 101 ? -13.688 3.215 -0.462 1 94.75 101 PHE A O 1
ATOM 799 N N . PRO A 1 102 ? -14.586 1.21 -0.064 1 92.38 102 PRO A N 1
ATOM 800 C CA . PRO A 1 102 ? -14.203 0.712 -1.389 1 92.38 102 PRO A CA 1
ATOM 801 C C . PRO A 1 102 ? -14.805 1.54 -2.523 1 92.38 102 PRO A C 1
ATOM 803 O O . PRO A 1 102 ? -14.164 1.729 -3.561 1 92.38 102 PRO A O 1
ATOM 806 N N . THR A 1 103 ? -15.945 2.119 -2.359 1 92.94 103 THR A N 1
ATOM 807 C CA . THR A 1 103 ? -16.625 2.871 -3.414 1 92.94 103 THR A CA 1
ATOM 808 C C . THR A 1 103 ? -15.961 4.238 -3.604 1 92.94 103 THR A C 1
ATOM 810 O O . THR A 1 103 ? -15.977 4.789 -4.707 1 92.94 103 THR A O 1
ATOM 813 N N . ASP A 1 104 ? -15.359 4.746 -2.576 1 93.06 104 ASP A N 1
ATOM 814 C CA . ASP A 1 104 ? -14.742 6.066 -2.617 1 93.06 104 ASP A CA 1
ATOM 815 C C . ASP A 1 104 ? -13.289 5.977 -3.072 1 93.06 104 ASP A C 1
ATOM 817 O O . ASP A 1 104 ? -12.68 6.984 -3.43 1 93.06 104 ASP A O 1
ATOM 821 N N . PHE A 1 105 ? -12.797 4.75 -3.072 1 91.75 105 PHE A N 1
ATOM 822 C CA . PHE A 1 105 ? -11.359 4.59 -3.287 1 91.75 105 PHE A CA 1
ATOM 823 C C . PHE A 1 105 ? -11.062 4.359 -4.762 1 91.75 105 PHE A C 1
ATOM 825 O O . PHE A 1 105 ? -10.562 3.297 -5.141 1 91.75 105 PHE A O 1
ATOM 832 N N . THR A 1 106 ? -11.203 5.438 -5.523 1 92.88 106 THR A N 1
ATOM 833 C CA . THR A 1 106 ? -10.883 5.418 -6.949 1 92.88 106 THR A CA 1
ATOM 834 C C . THR A 1 106 ? -9.383 5.57 -7.168 1 92.88 106 THR A C 1
ATOM 836 O O . THR A 1 106 ? -8.633 5.832 -6.227 1 92.88 106 THR A O 1
ATOM 839 N N . SER A 1 107 ? -9.031 5.352 -8.406 1 92.25 107 SER A N 1
ATOM 840 C CA . SER A 1 107 ? -7.617 5.484 -8.742 1 92.25 107 SER A CA 1
ATOM 841 C C . SER A 1 107 ? -7.117 6.898 -8.484 1 92.25 107 SER A C 1
ATOM 843 O O . SER A 1 107 ? -5.984 7.086 -8.031 1 92.25 107 SER A O 1
ATOM 845 N N . SER A 1 108 ? -7.98 7.852 -8.742 1 93.62 108 SER A N 1
ATOM 846 C CA . SER A 1 108 ? -7.621 9.242 -8.492 1 93.62 108 SER A CA 1
ATOM 847 C C . SER A 1 108 ? -7.48 9.531 -7.004 1 93.62 108 SER A C 1
ATOM 849 O O . SER A 1 108 ? -6.547 10.219 -6.582 1 93.62 108 SER A O 1
ATOM 851 N N . MET A 1 109 ? -8.367 8.953 -6.254 1 93.81 109 MET A N 1
ATOM 852 C CA . MET A 1 109 ? -8.312 9.102 -4.801 1 93.81 109 MET A CA 1
ATOM 853 C C . MET A 1 109 ? -7.043 8.484 -4.234 1 93.81 109 MET A C 1
ATOM 855 O O . MET A 1 109 ? -6.387 9.078 -3.375 1 93.81 109 MET A O 1
ATOM 859 N N . TYR A 1 110 ? -6.715 7.359 -4.715 1 92.44 110 TYR A N 1
ATOM 860 C CA . TYR A 1 110 ? -5.492 6.68 -4.305 1 92.44 110 TYR A CA 1
ATOM 861 C C . TYR A 1 110 ? -4.266 7.535 -4.602 1 92.44 110 TYR A C 1
ATOM 863 O O . TYR A 1 110 ? -3.408 7.727 -3.736 1 92.44 110 TYR A O 1
ATOM 871 N N . ALA A 1 111 ? -4.219 8.062 -5.789 1 92.44 111 ALA A N 1
ATOM 872 C CA . ALA A 1 111 ? -3.086 8.883 -6.211 1 92.44 111 ALA A CA 1
ATOM 873 C C . ALA A 1 111 ? -2.939 10.109 -5.32 1 92.44 111 ALA A C 1
ATOM 875 O O . ALA A 1 111 ? -1.825 10.5 -4.961 1 92.44 111 ALA A O 1
ATOM 876 N N . ALA A 1 112 ? -4.051 10.688 -5.027 1 94.25 112 ALA A N 1
ATOM 877 C CA . ALA A 1 112 ? -4.039 11.875 -4.176 1 94.25 112 ALA A CA 1
ATOM 878 C C . ALA A 1 112 ? -3.408 11.57 -2.82 1 94.25 112 ALA A C 1
ATOM 880 O O . ALA A 1 112 ? -2.562 12.328 -2.34 1 94.25 112 ALA A O 1
ATOM 881 N N . TRP A 1 113 ? -3.77 10.438 -2.316 1 92.88 113 TRP A N 1
ATOM 882 C CA . TRP A 1 113 ? -3.271 10.07 -0.995 1 92.88 113 TRP A CA 1
ATOM 883 C C . TRP A 1 113 ? -1.806 9.656 -1.063 1 92.88 113 TRP A C 1
ATOM 885 O O . TRP A 1 113 ? -1.035 9.922 -0.139 1 92.88 113 TRP A O 1
ATOM 895 N N . VAL A 1 114 ? -1.427 9 -2.08 1 90 114 VAL A N 1
ATOM 896 C CA . VAL A 1 114 ? -0.03 8.609 -2.244 1 90 114 VAL A CA 1
ATOM 897 C C . VAL A 1 114 ? 0.852 9.852 -2.301 1 90 114 VAL A C 1
ATOM 899 O O . VAL A 1 114 ? 1.867 9.93 -1.604 1 90 114 VAL A O 1
ATOM 902 N N . HIS A 1 115 ? 0.463 10.781 -3.08 1 90.25 115 HIS A N 1
ATOM 903 C CA . HIS A 1 115 ? 1.238 12.008 -3.211 1 90.25 115 HIS A CA 1
ATOM 904 C C . HIS A 1 115 ? 1.222 12.812 -1.913 1 90.25 115 HIS A C 1
ATOM 906 O O . HIS A 1 115 ? 2.201 13.484 -1.58 1 90.25 115 HIS A O 1
ATOM 912 N N . PHE A 1 116 ? 0.079 12.766 -1.229 1 91.19 116 PHE A N 1
ATOM 913 C CA . PHE A 1 116 ? -0.006 13.383 0.086 1 91.19 116 PHE A CA 1
ATOM 914 C C . PHE A 1 116 ? 1.047 12.812 1.026 1 91.19 116 PHE A C 1
ATOM 916 O O . PHE A 1 116 ? 1.787 13.555 1.67 1 91.19 116 PHE A O 1
ATOM 923 N N . PHE A 1 117 ? 1.204 11.516 1.077 1 87.88 117 PHE A N 1
ATOM 924 C CA . PHE A 1 117 ? 2.176 10.859 1.941 1 87.88 117 PHE A CA 1
ATOM 925 C C . PHE A 1 117 ? 3.598 11.133 1.468 1 87.88 117 PHE A C 1
ATOM 927 O O . PHE A 1 117 ? 4.52 11.234 2.279 1 87.88 117 PHE A O 1
ATOM 934 N N . ASP A 1 118 ? 3.727 11.203 0.234 1 84.88 118 ASP A N 1
ATOM 935 C CA . ASP A 1 118 ? 5.039 11.531 -0.309 1 84.88 118 ASP A CA 1
ATOM 936 C C . ASP A 1 118 ? 5.496 12.914 0.155 1 84.88 118 ASP A C 1
ATOM 938 O O . ASP A 1 118 ? 6.672 13.109 0.467 1 84.88 118 ASP A O 1
ATOM 942 N N . GLU A 1 119 ? 4.598 13.82 0.121 1 84.75 119 GLU A N 1
ATOM 943 C CA . GLU A 1 119 ? 4.918 15.164 0.588 1 84.75 119 GLU A CA 1
ATOM 944 C C . GLU A 1 119 ? 5.277 15.156 2.072 1 84.7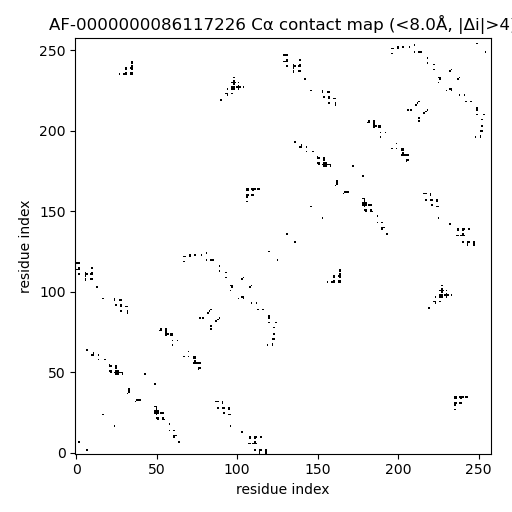5 119 GLU A C 1
ATOM 946 O O . GLU A 1 119 ? 6.207 15.852 2.492 1 84.75 119 GLU A O 1
ATOM 951 N N . ILE A 1 120 ? 4.508 14.477 2.842 1 83.88 120 ILE A N 1
ATOM 952 C CA . ILE A 1 120 ? 4.781 14.359 4.27 1 83.88 120 ILE A CA 1
ATOM 953 C C . ILE A 1 120 ? 6.172 13.766 4.48 1 83.88 120 ILE A C 1
ATOM 955 O O . ILE A 1 120 ? 6.934 14.234 5.332 1 83.88 120 ILE A O 1
ATOM 959 N N . LYS A 1 121 ? 6.375 12.719 3.752 1 81.25 121 LYS A N 1
ATOM 960 C CA . LYS A 1 121 ? 7.672 12.055 3.85 1 81.25 121 LYS A CA 1
ATOM 961 C C . LYS A 1 121 ? 8.812 13.031 3.57 1 81.25 121 LYS A C 1
ATOM 963 O O . LYS A 1 121 ? 9.82 13.031 4.273 1 81.25 121 LYS A O 1
ATOM 968 N N . LYS A 1 122 ? 8.656 13.805 2.549 1 80.69 122 LYS A N 1
ATOM 969 C CA . LYS A 1 122 ? 9.672 14.789 2.189 1 80.69 122 LYS A CA 1
ATOM 970 C C . LYS A 1 122 ? 9.883 15.797 3.316 1 80.69 122 LYS A C 1
ATOM 972 O O . LYS A 1 122 ? 11.016 16.203 3.582 1 80.69 122 LYS A O 1
ATOM 977 N N . ILE A 1 123 ? 8.828 16.156 3.848 1 78.06 123 ILE A N 1
ATOM 978 C CA . ILE A 1 123 ? 8.898 17.156 4.906 1 78.06 123 ILE A CA 1
ATOM 979 C C . ILE A 1 123 ? 9.516 16.547 6.16 1 78.06 123 ILE A C 1
ATOM 981 O O . ILE A 1 123 ? 10.336 17.172 6.824 1 78.06 123 ILE A O 1
ATOM 985 N N . LEU A 1 124 ? 9.164 15.344 6.473 1 74.38 124 LEU A N 1
ATOM 986 C CA . LEU A 1 124 ? 9.633 14.672 7.684 1 74.38 124 LEU A CA 1
ATOM 987 C C . LEU A 1 124 ? 11.109 14.305 7.562 1 74.38 124 LEU A C 1
ATOM 989 O O . LEU A 1 124 ? 11.859 14.414 8.531 1 74.38 124 LEU A O 1
ATOM 993 N N . PHE A 1 125 ? 11.484 13.859 6.434 1 72.38 125 PHE A N 1
ATOM 994 C CA . PHE A 1 125 ? 12.82 13.281 6.309 1 72.38 125 PHE A CA 1
ATOM 995 C C . PHE A 1 125 ? 13.719 14.172 5.465 1 72.38 125 PHE A C 1
ATOM 997 O O . PHE A 1 125 ? 14.898 13.875 5.27 1 72.38 125 PHE A O 1
ATOM 1004 N N . SER A 1 126 ? 13.266 15.047 4.793 1 64.31 126 SER A N 1
ATOM 1005 C CA . SER A 1 126 ? 14.141 16 4.113 1 64.31 126 SER A CA 1
ATOM 1006 C C . SER A 1 126 ? 14.977 16.797 5.109 1 64.31 126 SER A C 1
ATOM 1008 O O . SER A 1 126 ? 16.078 17.234 4.793 1 64.31 126 SER A O 1
ATOM 1010 N N . LYS A 1 127 ? 14.438 17.109 6.297 1 54.44 127 LYS A N 1
ATOM 1011 C CA . LYS A 1 127 ? 15.305 17.875 7.18 1 54.44 127 LYS A CA 1
ATOM 1012 C C . LYS A 1 127 ? 16.469 17.031 7.676 1 54.44 127 LYS A C 1
ATOM 1014 O O . LYS A 1 127 ? 17.422 17.562 8.266 1 54.44 127 LYS A O 1
ATOM 1019 N N . GLU A 1 128 ? 16.312 15.758 7.746 1 43.66 128 GLU A N 1
ATOM 1020 C CA . GLU A 1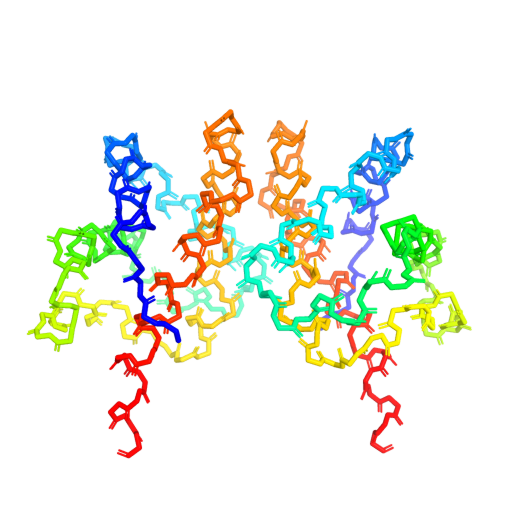 128 ? 17.453 15.008 8.273 1 43.66 128 GLU A CA 1
ATOM 1021 C C . GLU A 1 128 ? 18.578 14.938 7.246 1 43.66 128 GLU A C 1
ATOM 1023 O O . GLU A 1 128 ? 19.594 14.273 7.48 1 43.66 128 GLU A O 1
ATOM 1028 N N . LYS A 1 129 ? 18.516 15.594 6.062 1 37.91 129 LYS A N 1
ATOM 1029 C CA . LYS A 1 129 ? 19.844 15.812 5.488 1 37.91 129 LYS A CA 1
ATOM 1030 C C . LYS A 1 129 ? 20.562 16.969 6.191 1 37.91 129 LYS A C 1
ATOM 1032 O O . LYS A 1 129 ? 19.922 17.906 6.672 1 37.91 129 LYS A O 1
ATOM 1037 N N . MET B 1 1 ? 11.969 -12.57 5.504 1 55.69 1 MET B N 1
ATOM 1038 C CA . MET B 1 1 ? 11.109 -13.5 6.234 1 55.69 1 MET B CA 1
ATOM 1039 C C . MET B 1 1 ? 10.492 -14.523 5.293 1 55.69 1 MET B C 1
ATOM 1041 O O . MET B 1 1 ? 10.242 -14.234 4.121 1 55.69 1 MET B O 1
ATOM 1045 N N . THR B 1 2 ? 10.664 -15.766 5.617 1 66.25 2 THR B N 1
ATOM 1046 C CA . THR B 1 2 ? 10.156 -16.891 4.832 1 66.25 2 THR B CA 1
ATOM 1047 C C . THR B 1 2 ? 8.641 -17.016 4.984 1 66.25 2 THR B C 1
ATOM 1049 O O . THR B 1 2 ? 8.102 -16.766 6.066 1 66.25 2 THR B O 1
ATOM 1052 N N . LEU B 1 3 ? 7.984 -17.188 3.861 1 86 3 LEU B N 1
ATOM 1053 C CA . LEU B 1 3 ? 6.539 -17.406 3.867 1 86 3 LEU B CA 1
ATOM 1054 C C . LEU B 1 3 ? 6.184 -18.672 4.629 1 86 3 LEU B C 1
ATOM 1056 O O . LEU B 1 3 ? 6.77 -19.734 4.387 1 86 3 LEU B O 1
ATOM 1060 N N . THR B 1 4 ? 5.328 -18.516 5.617 1 90.12 4 THR B N 1
ATOM 1061 C CA . THR B 1 4 ? 4.84 -19.672 6.352 1 90.12 4 THR B CA 1
ATOM 1062 C C . THR B 1 4 ? 3.76 -20.406 5.559 1 90.12 4 THR B C 1
ATOM 1064 O O . THR B 1 4 ? 3.242 -19.875 4.574 1 90.12 4 THR B O 1
ATOM 1067 N N . ASP B 1 5 ? 3.465 -21.656 5.973 1 92.88 5 ASP B N 1
ATOM 1068 C CA . ASP B 1 5 ? 2.422 -22.422 5.301 1 92.88 5 ASP B CA 1
ATOM 1069 C C . ASP B 1 5 ? 1.072 -21.719 5.387 1 92.88 5 ASP B C 1
ATOM 1071 O O . ASP B 1 5 ? 0.276 -21.766 4.449 1 92.88 5 ASP B O 1
ATOM 1075 N N . LYS B 1 6 ? 0.855 -21.141 6.484 1 93.62 6 LYS B N 1
ATOM 1076 C CA . LYS B 1 6 ? -0.391 -20.406 6.66 1 93.62 6 LYS B CA 1
ATOM 1077 C C . LYS B 1 6 ? -0.471 -19.219 5.695 1 93.62 6 LYS B C 1
ATOM 1079 O O . LYS B 1 6 ? -1.509 -19 5.07 1 93.62 6 LYS B O 1
ATOM 1084 N N . MET B 1 7 ? 0.578 -18.516 5.586 1 93.81 7 MET B N 1
ATOM 1085 C CA . MET B 1 7 ? 0.635 -17.375 4.68 1 93.81 7 MET B CA 1
ATOM 1086 C C . MET B 1 7 ? 0.443 -17.812 3.234 1 93.81 7 MET B C 1
ATOM 1088 O O . MET B 1 7 ? -0.287 -17.172 2.477 1 93.81 7 MET B O 1
ATOM 1092 N N . LYS B 1 8 ? 1.059 -18.906 2.924 1 94 8 LYS B N 1
ATOM 1093 C CA . LYS B 1 8 ? 0.931 -19.438 1.567 1 94 8 LYS B CA 1
ATOM 1094 C C . LYS B 1 8 ? -0.516 -19.797 1.254 1 94 8 LYS B C 1
ATOM 1096 O O . LYS B 1 8 ? -1 -19.547 0.147 1 94 8 LYS B O 1
ATOM 1101 N N . ALA B 1 9 ? -1.125 -20.391 2.15 1 95.12 9 ALA B N 1
ATOM 1102 C CA . ALA B 1 9 ? -2.521 -20.781 1.98 1 95.12 9 ALA B CA 1
ATOM 1103 C C . ALA B 1 9 ? -3.414 -19.562 1.796 1 95.12 9 ALA B C 1
ATOM 1105 O O . ALA B 1 9 ? -4.359 -19.578 1.004 1 95.12 9 ALA B O 1
ATOM 1106 N N . GLU B 1 10 ? -3.158 -18.531 2.553 1 94.94 10 GLU B N 1
ATOM 1107 C CA . GLU B 1 10 ? -3.932 -17.297 2.449 1 94.94 10 GLU B CA 1
ATOM 1108 C C . GLU B 1 10 ? -3.744 -16.641 1.086 1 94.94 10 GLU B C 1
ATOM 1110 O O . GLU B 1 10 ? -4.711 -16.203 0.466 1 94.94 10 GLU B O 1
ATOM 1115 N N . VAL B 1 11 ? -2.516 -16.594 0.63 1 95.12 11 VAL B N 1
ATOM 1116 C CA . VAL B 1 11 ? -2.215 -16.031 -0.683 1 95.12 11 VAL B CA 1
ATOM 1117 C C . VAL B 1 11 ? -2.961 -16.812 -1.762 1 95.12 11 VAL B C 1
ATOM 1119 O O . VAL B 1 11 ? -3.615 -16.234 -2.625 1 95.12 11 VAL B O 1
ATOM 1122 N N . ALA B 1 12 ? -2.893 -18.125 -1.663 1 94.88 12 ALA B N 1
ATOM 1123 C CA . ALA B 1 12 ? -3.549 -18.984 -2.645 1 94.88 12 ALA B CA 1
ATOM 1124 C C . ALA B 1 12 ? -5.062 -18.797 -2.611 1 94.88 12 ALA B C 1
ATOM 1126 O O . ALA B 1 12 ? -5.719 -18.797 -3.656 1 94.88 12 ALA B O 1
ATOM 1127 N N . ALA B 1 13 ? -5.598 -18.672 -1.468 1 95.44 13 ALA B N 1
ATOM 1128 C CA . ALA B 1 13 ? -7.039 -18.516 -1.3 1 95.44 13 ALA B CA 1
ATOM 1129 C C . ALA B 1 13 ? -7.539 -17.234 -1.95 1 95.44 13 ALA B C 1
ATOM 1131 O O . ALA B 1 13 ? -8.547 -17.234 -2.664 1 95.44 13 ALA B O 1
ATOM 1132 N N . LEU B 1 14 ? -6.867 -16.141 -1.636 1 94.75 14 LEU B N 1
ATOM 1133 C CA . LEU B 1 14 ? -7.273 -14.875 -2.215 1 94.75 14 LEU B CA 1
ATOM 1134 C C . LEU B 1 14 ? -7.055 -14.867 -3.725 1 94.75 14 LEU B C 1
ATOM 1136 O O . LEU B 1 14 ? -7.875 -14.336 -4.473 1 94.75 14 LEU B O 1
ATOM 1140 N N . TRP B 1 15 ? -5.977 -15.438 -4.141 1 95 15 TRP B N 1
ATOM 1141 C CA . TRP B 1 15 ? -5.707 -15.508 -5.574 1 95 15 TRP B CA 1
ATOM 1142 C C . TRP B 1 15 ? -6.801 -16.281 -6.297 1 95 15 TRP B C 1
ATOM 1144 O O . TRP B 1 15 ? -7.207 -15.914 -7.398 1 95 15 TRP B O 1
ATOM 1154 N N . ALA B 1 16 ? -7.238 -17.375 -5.754 1 95.81 16 ALA B 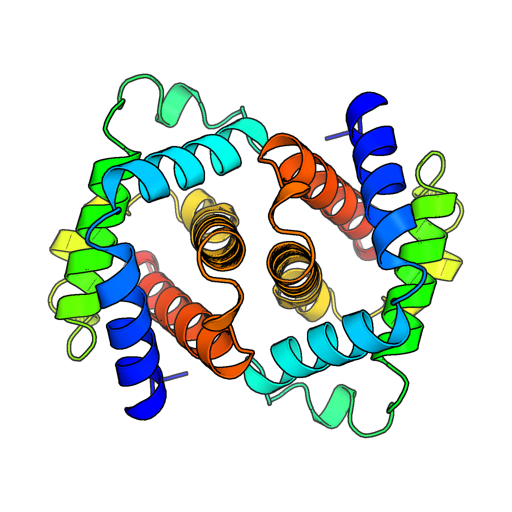N 1
ATOM 1155 C CA . ALA B 1 16 ? -8.297 -18.188 -6.355 1 95.81 16 ALA B CA 1
ATOM 1156 C C . ALA B 1 16 ? -9.539 -17.344 -6.629 1 95.81 16 ALA B C 1
ATOM 1158 O O . ALA B 1 16 ? -10.25 -17.594 -7.609 1 95.81 16 ALA B O 1
ATOM 1159 N N . LYS B 1 17 ? -9.75 -16.391 -5.785 1 94.62 17 LYS B N 1
ATOM 1160 C CA . LYS B 1 17 ? -10.898 -15.5 -5.961 1 94.62 17 LYS B CA 1
ATOM 1161 C C . LYS B 1 17 ? -10.602 -14.422 -7 1 94.62 17 LYS B C 1
ATOM 1163 O O . LYS B 1 17 ? -11.5 -13.969 -7.707 1 94.62 17 LYS B O 1
ATOM 1168 N N . ALA B 1 18 ? -9.383 -13.969 -7.055 1 94.5 18 ALA B N 1
ATOM 1169 C CA . ALA B 1 18 ? -8.977 -12.867 -7.926 1 94.5 18 ALA B CA 1
ATOM 1170 C C . ALA B 1 18 ? -8.719 -13.359 -9.344 1 94.5 18 ALA B C 1
ATOM 1172 O O . ALA B 1 18 ? -8.906 -12.617 -10.312 1 94.5 18 ALA B O 1
ATOM 1173 N N . GLU B 1 19 ? -8.312 -14.57 -9.469 1 93.88 19 GLU B N 1
ATOM 1174 C CA . GLU B 1 19 ? -7.844 -15.133 -10.734 1 93.88 19 GLU B CA 1
ATOM 1175 C C . GLU B 1 19 ? -8.914 -15.016 -11.82 1 93.88 19 GLU B C 1
ATOM 1177 O O . GLU B 1 19 ? -8.609 -14.641 -12.953 1 93.88 19 GLU B O 1
ATOM 1182 N N . PRO B 1 20 ? -10.164 -15.352 -11.523 1 95.31 20 PRO B N 1
ATOM 1183 C CA . PRO B 1 20 ? -11.195 -15.25 -12.562 1 95.31 20 PRO B CA 1
ATOM 1184 C C . PRO B 1 20 ? -11.391 -13.828 -13.07 1 95.31 20 PRO B C 1
ATOM 1186 O O . PRO B 1 20 ? -11.93 -13.617 -14.156 1 95.31 20 PRO B O 1
ATOM 1189 N N . GLN B 1 21 ? -10.945 -12.867 -12.312 1 94.06 21 GLN B N 1
ATOM 1190 C CA . GLN B 1 21 ? -11.078 -11.461 -12.68 1 94.06 21 GLN B CA 1
ATOM 1191 C C . GLN B 1 21 ? -9.711 -10.828 -12.914 1 94.06 21 GLN B C 1
ATOM 1193 O O . GLN B 1 21 ? -9.547 -9.609 -12.773 1 94.06 21 GLN B O 1
ATOM 1198 N N . ALA B 1 22 ? -8.812 -11.609 -13.289 1 91.5 22 ALA B N 1
ATOM 1199 C CA . ALA B 1 22 ? -7.414 -11.195 -13.367 1 91.5 22 ALA B CA 1
ATOM 1200 C C . ALA B 1 22 ? -7.238 -10.039 -14.352 1 91.5 22 ALA B C 1
ATOM 1202 O O . ALA B 1 22 ? -6.516 -9.086 -14.07 1 91.5 22 ALA B O 1
ATOM 1203 N N . LYS B 1 23 ? -7.918 -10.125 -15.477 1 91 23 LYS B N 1
ATOM 1204 C CA . LYS B 1 23 ? -7.77 -9.078 -16.484 1 91 23 LYS B CA 1
ATOM 1205 C C . LYS B 1 23 ? -8.281 -7.738 -15.961 1 91 23 LYS B C 1
ATOM 1207 O O . LYS B 1 23 ? -7.598 -6.719 -16.094 1 91 23 LYS B O 1
ATOM 1212 N N . THR B 1 24 ? -9.492 -7.75 -15.422 1 93.81 24 THR B N 1
ATOM 1213 C CA . THR B 1 24 ? -10.109 -6.539 -14.891 1 93.81 24 THR B CA 1
ATOM 1214 C C . THR B 1 24 ? -9.273 -5.973 -13.75 1 93.81 24 THR B C 1
ATOM 1216 O O . THR B 1 24 ? -9.008 -4.77 -13.703 1 93.81 24 THR B O 1
ATOM 1219 N N . LEU B 1 25 ? -8.844 -6.801 -12.844 1 94.25 25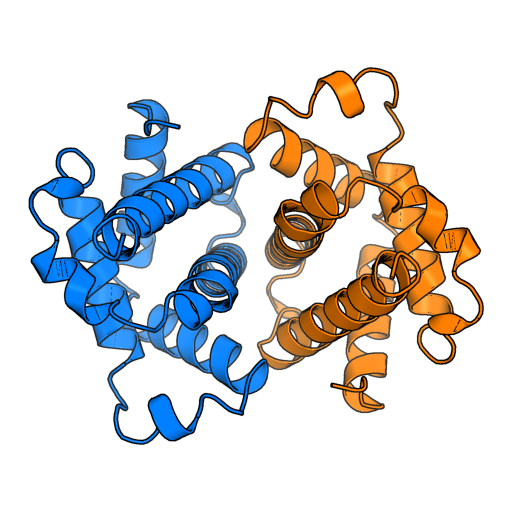 LEU B N 1
ATOM 1220 C CA . LEU B 1 25 ? -8.055 -6.383 -11.695 1 94.25 25 LEU B CA 1
ATOM 1221 C C . LEU B 1 25 ? -6.691 -5.855 -12.141 1 94.25 25 LEU B C 1
ATOM 1223 O O . LEU B 1 25 ? -6.219 -4.836 -11.625 1 94.25 25 LEU B O 1
ATOM 1227 N N . GLY B 1 26 ? -6.066 -6.535 -13.086 1 90.44 26 GLY B N 1
ATOM 1228 C CA . GLY B 1 26 ? -4.781 -6.098 -13.617 1 90.44 26 GLY B CA 1
ATOM 1229 C C . GLY B 1 26 ? -4.84 -4.73 -14.266 1 90.44 26 GLY B C 1
ATOM 1230 O O . GLY B 1 26 ? -3.953 -3.9 -14.062 1 90.44 26 GLY B O 1
ATOM 1231 N N . ASP B 1 27 ? -5.871 -4.547 -15.047 1 90.5 27 ASP B N 1
ATOM 1232 C CA . ASP B 1 27 ? -6.062 -3.246 -15.68 1 90.5 27 ASP B CA 1
ATOM 1233 C C . ASP B 1 27 ? -6.199 -2.139 -14.633 1 90.5 27 ASP B C 1
ATOM 1235 O O . ASP B 1 27 ? -5.672 -1.039 -14.82 1 90.5 27 ASP B O 1
ATOM 1239 N N . GLU B 1 28 ? -6.902 -2.445 -13.641 1 92.25 28 GLU B N 1
ATOM 1240 C CA . GLU B 1 28 ? -7.09 -1.467 -12.57 1 92.25 28 GLU B CA 1
ATOM 1241 C C . GLU B 1 28 ? -5.773 -1.173 -11.852 1 92.25 28 GLU B C 1
ATOM 1243 O O . GLU B 1 28 ? -5.5 -0.026 -11.492 1 92.25 28 GLU B O 1
ATOM 1248 N N . VAL B 1 29 ? -5.031 -2.203 -11.602 1 90.81 29 VAL B N 1
ATOM 1249 C CA . VAL B 1 29 ? -3.736 -2.043 -10.945 1 90.81 29 VAL B CA 1
ATOM 1250 C C . VAL B 1 29 ? -2.848 -1.119 -11.773 1 90.81 29 VAL B C 1
ATOM 1252 O O . VAL B 1 29 ? -2.271 -0.164 -11.25 1 90.81 29 VAL B O 1
ATOM 1255 N N . VAL B 1 30 ? -2.783 -1.391 -13.039 1 87.12 30 VAL B N 1
ATOM 1256 C CA . VAL B 1 30 ? -1.951 -0.601 -13.938 1 87.12 30 VAL B CA 1
ATOM 1257 C C . VAL B 1 30 ? -2.471 0.834 -14 1 87.12 30 VAL B C 1
ATOM 1259 O O . VAL B 1 30 ? -1.688 1.786 -13.961 1 87.12 30 VAL B O 1
ATOM 1262 N N . ASN B 1 31 ? -3.73 0.961 -14.102 1 89.69 31 ASN B N 1
ATOM 1263 C CA . ASN B 1 31 ? -4.332 2.291 -14.125 1 89.69 31 ASN B CA 1
ATOM 1264 C C . ASN B 1 31 ? -3.99 3.088 -12.875 1 89.69 31 ASN B C 1
ATOM 1266 O O . ASN B 1 31 ? -3.641 4.266 -12.961 1 89.69 31 ASN B O 1
ATOM 1270 N N . ARG B 1 32 ? -4.145 2.527 -11.781 1 90.06 32 ARG B N 1
ATOM 1271 C CA . ARG B 1 32 ? -3.816 3.178 -10.516 1 90.06 32 ARG B CA 1
ATOM 1272 C C . ARG B 1 32 ? -2.348 3.586 -10.477 1 90.06 32 ARG B C 1
ATOM 1274 O O . ARG B 1 32 ? -2.012 4.668 -9.984 1 90.06 32 ARG B O 1
ATOM 1281 N N . MET B 1 33 ? -1.521 2.703 -10.961 1 87.25 33 MET B N 1
ATOM 1282 C CA . MET B 1 33 ? -0.094 3.014 -10.992 1 87.25 33 MET B CA 1
ATOM 1283 C C . MET B 1 33 ? 0.184 4.199 -11.906 1 87.25 33 MET B C 1
ATOM 1285 O O . MET B 1 33 ? 0.926 5.113 -11.539 1 87.25 33 MET B O 1
ATOM 1289 N N . LEU B 1 34 ? -0.445 4.242 -13.023 1 87.44 34 LEU B N 1
ATOM 1290 C CA . LEU B 1 34 ? -0.154 5.254 -14.039 1 87.44 34 LEU B CA 1
ATOM 1291 C C . LEU B 1 34 ? -0.755 6.602 -13.648 1 87.44 34 LEU B C 1
ATOM 1293 O O . LEU B 1 34 ? -0.196 7.648 -13.977 1 87.44 34 LEU B O 1
ATOM 1297 N N . ILE B 1 35 ? -1.831 6.582 -13.008 1 89.38 35 ILE B N 1
ATOM 1298 C CA . ILE B 1 35 ? -2.43 7.82 -12.523 1 89.38 35 ILE B CA 1
ATOM 1299 C C . ILE B 1 35 ? -1.564 8.414 -11.414 1 89.38 35 ILE B C 1
ATOM 1301 O O . ILE B 1 35 ? -1.407 9.633 -11.328 1 89.38 35 ILE B O 1
ATOM 1305 N N . THR B 1 36 ? -1.042 7.539 -10.609 1 86.94 36 THR B N 1
ATOM 1306 C CA . THR B 1 36 ? -0.19 7.977 -9.516 1 86.94 36 THR B CA 1
ATOM 1307 C C . THR B 1 36 ? 1.171 8.43 -10.031 1 86.94 36 THR B C 1
ATOM 1309 O O . THR B 1 36 ? 1.718 9.438 -9.562 1 86.94 36 THR B O 1
ATOM 1312 N N . PHE B 1 37 ? 1.658 7.621 -10.953 1 84 37 PHE B N 1
ATOM 1313 C CA . PHE B 1 37 ? 2.959 7.934 -11.531 1 84 37 PHE B CA 1
ATOM 1314 C C . PHE B 1 37 ? 2.877 7.988 -13.047 1 84 37 PHE B C 1
ATOM 1316 O O . PHE B 1 37 ? 3.324 7.066 -13.734 1 84 37 PHE B O 1
ATOM 1323 N N . PRO B 1 38 ? 2.467 9.102 -13.5 1 86.19 38 PRO B N 1
ATOM 1324 C CA . PRO B 1 38 ? 2.26 9.227 -14.945 1 86.19 38 PRO B CA 1
ATOM 1325 C C . PRO B 1 38 ? 3.564 9.148 -15.734 1 86.19 38 PRO B C 1
ATOM 1327 O O . PRO B 1 38 ? 3.545 8.906 -16.938 1 86.19 38 PRO B O 1
ATOM 1330 N N . GLN B 1 39 ? 4.676 9.312 -15.094 1 81.44 39 GLN B N 1
ATOM 1331 C CA . GLN B 1 39 ? 5.969 9.266 -15.766 1 81.44 39 GLN B CA 1
ATOM 1332 C C . GLN B 1 39 ? 6.254 7.867 -16.312 1 81.44 39 GLN B C 1
ATOM 1334 O O . GLN B 1 39 ? 7.109 7.699 -17.188 1 81.44 39 GLN B O 1
ATOM 1339 N N . TYR B 1 40 ? 5.559 6.941 -15.812 1 76.19 40 TYR B N 1
ATOM 1340 C CA . TYR B 1 40 ? 5.789 5.57 -16.25 1 76.19 40 TYR B CA 1
ATOM 1341 C C . TYR B 1 40 ? 4.836 5.191 -17.375 1 76.19 40 TYR B C 1
ATOM 1343 O O . TYR B 1 40 ? 4.867 4.059 -17.875 1 76.19 40 TYR B O 1
ATOM 1351 N N . LYS B 1 41 ? 4.109 6.113 -17.891 1 79.44 41 LYS B N 1
ATOM 1352 C CA . LYS B 1 41 ? 3.135 5.848 -18.938 1 79.44 41 LYS B CA 1
ATOM 1353 C C . LYS B 1 41 ? 3.824 5.355 -20.219 1 79.44 41 LYS B C 1
ATOM 1355 O O . LYS B 1 41 ? 3.297 4.492 -20.922 1 79.44 41 LYS B O 1
ATOM 1360 N N . LEU B 1 42 ? 4.922 5.895 -20.438 1 76.12 42 LEU B N 1
ATOM 1361 C CA . LEU B 1 42 ? 5.633 5.531 -21.656 1 76.12 42 LEU B CA 1
ATOM 1362 C C . LEU B 1 42 ? 6.082 4.074 -21.609 1 76.12 42 LEU B C 1
ATOM 1364 O O . LEU B 1 42 ? 6.148 3.412 -22.641 1 76.12 42 LEU B O 1
ATOM 1368 N N . TYR B 1 43 ? 6.293 3.74 -20.359 1 69.81 43 TYR B N 1
ATOM 1369 C CA . TYR B 1 43 ? 6.695 2.35 -20.172 1 69.81 43 TYR B CA 1
ATOM 1370 C C . TYR B 1 43 ? 5.543 1.402 -20.484 1 69.81 43 TYR B C 1
ATOM 1372 O O . TYR B 1 43 ? 5.762 0.263 -20.891 1 69.81 43 TYR B O 1
ATOM 1380 N N . PHE B 1 44 ? 4.359 1.925 -20.422 1 72.88 44 PHE B N 1
ATOM 1381 C CA . PHE B 1 44 ? 3.189 1.065 -20.562 1 72.88 44 PHE B CA 1
ATOM 1382 C C . PHE B 1 44 ? 2.455 1.374 -21.875 1 72.88 44 PHE B C 1
ATOM 1384 O O . PHE B 1 44 ? 1.524 0.66 -22.25 1 72.88 44 PHE B O 1
ATOM 1391 N N . GLU B 1 45 ? 2.787 2.395 -22.453 1 69.5 45 GLU B N 1
ATOM 1392 C CA . GLU B 1 45 ? 2.082 2.893 -23.641 1 69.5 45 GLU B CA 1
ATOM 1393 C C . GLU B 1 45 ? 2.016 1.832 -24.734 1 69.5 45 GLU B C 1
ATOM 1395 O O . GLU B 1 45 ? 0.99 1.687 -25.406 1 69.5 45 GLU B O 1
ATOM 1400 N N . ASP B 1 46 ? 2.939 1.148 -24.828 1 66.06 46 ASP B N 1
ATOM 1401 C CA . ASP B 1 46 ? 2.969 0.213 -25.938 1 66.06 46 ASP B CA 1
ATOM 1402 C C . ASP B 1 46 ? 2.643 -1.206 -25.484 1 66.06 46 ASP B C 1
ATOM 1404 O O . ASP B 1 46 ? 2.893 -2.172 -26.203 1 66.06 46 ASP B O 1
ATOM 1408 N N . LYS B 1 47 ? 2.123 -1.192 -24.297 1 71.12 47 LYS B N 1
ATOM 1409 C CA . LYS B 1 47 ? 1.852 -2.518 -23.75 1 71.12 47 LYS B CA 1
ATOM 1410 C C . LYS B 1 47 ? 0.456 -2.582 -23.125 1 71.12 47 LYS B C 1
ATOM 1412 O O . LYS B 1 47 ? 0.311 -2.625 -21.906 1 71.12 47 LYS B O 1
ATOM 1417 N N . PRO B 1 48 ? -0.543 -2.623 -24.031 1 66.69 48 PRO B N 1
ATOM 1418 C CA . PRO B 1 48 ? -1.913 -2.605 -23.5 1 66.69 48 PRO B CA 1
ATOM 1419 C C . PRO B 1 48 ? -2.23 -3.822 -22.641 1 66.69 48 PRO B C 1
ATOM 1421 O O . PRO B 1 48 ? -3.16 -3.781 -21.828 1 66.69 48 PRO B O 1
ATOM 1424 N N . ASP B 1 49 ? -1.382 -4.766 -22.812 1 78.88 49 ASP B N 1
ATOM 1425 C CA . ASP B 1 49 ? -1.675 -5.988 -22.062 1 78.88 49 ASP B CA 1
ATOM 1426 C C . ASP B 1 49 ? -0.784 -6.109 -20.828 1 78.88 49 ASP B C 1
ATOM 1428 O O . ASP B 1 49 ? -0.585 -7.207 -20.297 1 78.88 49 ASP B O 1
ATOM 1432 N N . MET B 1 50 ? -0.349 -5.059 -20.391 1 77.31 50 MET B N 1
ATOM 1433 C CA . MET B 1 50 ? 0.596 -5.109 -19.281 1 77.31 50 MET B CA 1
ATOM 1434 C C . MET B 1 50 ? -0.078 -5.637 -18.016 1 77.31 50 MET B C 1
ATOM 1436 O O . MET B 1 50 ? 0.515 -6.422 -17.266 1 77.31 50 MET B O 1
ATOM 1440 N N . GLY B 1 51 ? -1.352 -5.152 -17.875 1 81.31 51 GLY B N 1
ATOM 1441 C CA . GLY B 1 51 ? -2.102 -5.664 -16.734 1 81.31 51 GLY B CA 1
ATOM 1442 C C . GLY B 1 51 ? -2.252 -7.172 -16.75 1 81.31 51 GLY B C 1
ATOM 1443 O O . GLY B 1 51 ? -2.031 -7.832 -15.734 1 81.31 51 GLY B O 1
ATOM 1444 N N . GLU B 1 52 ? -2.479 -7.656 -17.922 1 83.94 52 GLU B N 1
ATOM 1445 C CA . GLU B 1 52 ? -2.637 -9.102 -18.078 1 83.94 52 GLU B CA 1
ATOM 1446 C C . GLU B 1 52 ? -1.32 -9.828 -17.828 1 83.94 52 GLU B C 1
ATOM 1448 O O . GLU B 1 52 ? -1.307 -10.906 -17.234 1 83.94 52 GLU B O 1
ATOM 1453 N N . LYS B 1 53 ? -0.318 -9.289 -18.266 1 81.94 53 LYS B N 1
ATOM 1454 C CA . LYS B 1 53 ? 0.997 -9.906 -18.078 1 81.94 53 LYS B CA 1
ATOM 1455 C C . LYS B 1 53 ? 1.399 -9.93 -16.609 1 81.94 53 LYS B C 1
ATOM 1457 O O . LYS B 1 53 ? 1.961 -10.922 -16.141 1 81.94 53 LYS B O 1
ATOM 1462 N N . ILE B 1 54 ? 1.141 -8.844 -15.992 1 81.88 54 ILE B N 1
ATOM 1463 C CA . ILE B 1 54 ? 1.457 -8.742 -14.578 1 81.88 54 ILE B CA 1
ATOM 1464 C C . ILE B 1 54 ? 0.655 -9.781 -13.797 1 81.88 54 ILE B C 1
ATOM 1466 O O . ILE B 1 54 ? 1.204 -10.492 -12.945 1 81.88 54 ILE B O 1
ATOM 1470 N N . MET B 1 55 ? -0.559 -9.922 -14.133 1 87.94 55 MET B N 1
ATOM 1471 C CA . MET B 1 55 ? -1.422 -10.867 -13.43 1 87.94 55 MET B CA 1
ATOM 1472 C C . MET B 1 55 ? -1.009 -12.305 -13.727 1 87.94 55 MET B C 1
ATOM 1474 O O . MET B 1 55 ? -1.065 -13.164 -12.844 1 87.94 55 MET B O 1
ATOM 1478 N N . ALA B 1 56 ? -0.674 -12.523 -14.961 1 86.25 56 ALA B N 1
ATOM 1479 C CA . ALA B 1 56 ? -0.209 -13.852 -15.328 1 86.25 56 ALA B CA 1
ATOM 1480 C C . ALA B 1 56 ? 1.05 -14.234 -14.555 1 86.25 56 ALA B C 1
ATOM 1482 O O . ALA B 1 56 ? 1.172 -15.359 -14.062 1 86.25 56 ALA B O 1
ATOM 1483 N N . ALA B 1 57 ? 1.914 -13.258 -14.445 1 83.44 57 ALA B N 1
ATOM 1484 C CA . ALA B 1 57 ? 3.156 -13.484 -13.711 1 83.44 57 ALA B CA 1
ATOM 1485 C C . ALA B 1 57 ? 2.879 -13.742 -12.234 1 83.44 57 ALA B C 1
ATOM 1487 O O . ALA B 1 57 ? 3.482 -14.633 -11.625 1 83.44 57 ALA B O 1
ATOM 1488 N N . LEU B 1 58 ? 2.012 -13.016 -11.719 1 86.69 58 LEU B N 1
ATOM 1489 C CA . LEU B 1 58 ? 1.638 -13.188 -10.32 1 86.69 58 LEU B CA 1
ATOM 1490 C C . LEU B 1 58 ? 0.964 -14.539 -10.102 1 86.69 58 LEU B C 1
ATOM 1492 O O . LEU B 1 58 ? 1.22 -15.211 -9.102 1 86.69 58 LEU B O 1
ATOM 1496 N N . GLY B 1 59 ? 0.099 -14.875 -11.031 1 88.88 59 GLY B N 1
ATOM 1497 C CA . GLY B 1 59 ? -0.526 -16.188 -10.961 1 88.88 59 GLY B CA 1
ATOM 1498 C C . GLY B 1 59 ? 0.474 -17.328 -10.977 1 88.88 59 GLY B C 1
ATOM 1499 O O . GLY B 1 59 ? 0.341 -18.281 -10.211 1 88.88 59 GLY B O 1
ATOM 1500 N N . GLU B 1 60 ? 1.439 -17.188 -11.789 1 86.88 60 GLU B N 1
ATOM 1501 C CA . GLU B 1 60 ? 2.49 -18.188 -11.852 1 86.88 60 GLU B CA 1
ATOM 1502 C C . GLU B 1 60 ? 3.273 -18.25 -10.539 1 86.88 60 GLU B C 1
ATOM 1504 O O . GLU B 1 60 ? 3.607 -19.344 -10.062 1 86.88 60 GLU B O 1
ATOM 1509 N N . ALA B 1 61 ? 3.602 -17.094 -10.039 1 85.81 61 ALA B N 1
ATOM 1510 C CA . ALA B 1 61 ? 4.32 -17.031 -8.766 1 85.81 61 ALA B CA 1
ATOM 1511 C C . ALA B 1 61 ? 3.52 -17.688 -7.645 1 85.81 61 ALA B C 1
ATOM 1513 O O . ALA B 1 61 ? 4.078 -18.406 -6.809 1 85.81 61 ALA B O 1
ATOM 1514 N N . VAL B 1 62 ? 2.234 -17.438 -7.637 1 89.88 62 VAL B N 1
ATOM 1515 C CA . VAL B 1 62 ? 1.369 -18 -6.609 1 89.88 62 VAL B CA 1
ATOM 1516 C C . VAL B 1 62 ? 1.324 -19.516 -6.762 1 89.88 62 VAL B C 1
ATOM 1518 O O . VAL B 1 62 ? 1.34 -20.25 -5.77 1 89.88 62 VAL B O 1
ATOM 1521 N N . GLN B 1 63 ? 1.271 -19.969 -7.984 1 87.69 63 GLN B N 1
ATOM 1522 C CA . GLN B 1 63 ? 1.219 -21.406 -8.25 1 87.69 63 GLN B CA 1
ATOM 1523 C C . GLN B 1 63 ? 2.514 -22.094 -7.824 1 87.69 63 GLN B C 1
ATOM 1525 O O . GLN B 1 63 ? 2.506 -23.266 -7.461 1 87.69 63 GLN B O 1
ATOM 1530 N N . HIS B 1 64 ? 3.58 -21.312 -7.848 1 86.5 64 HIS B N 1
ATOM 1531 C CA . HIS B 1 64 ? 4.879 -21.875 -7.484 1 86.5 64 HIS B CA 1
ATOM 1532 C C . HIS B 1 64 ? 5.387 -21.281 -6.172 1 86.5 64 HIS B C 1
ATOM 1534 O O . HIS B 1 64 ? 6.586 -21.047 -6.012 1 86.5 64 HIS B O 1
ATOM 1540 N N . ILE B 1 65 ? 4.508 -20.938 -5.367 1 86.44 65 ILE B N 1
ATOM 1541 C CA . ILE B 1 65 ? 4.82 -20.203 -4.148 1 86.44 65 ILE B CA 1
ATOM 1542 C C . ILE B 1 65 ? 5.789 -21.016 -3.287 1 86.44 65 ILE B C 1
ATOM 1544 O O . ILE B 1 65 ? 6.586 -20.453 -2.539 1 86.44 65 ILE B O 1
ATOM 1548 N N . ASP B 1 66 ? 5.785 -22.344 -3.424 1 85.5 66 ASP B N 1
ATOM 1549 C CA . ASP B 1 66 ? 6.66 -23.203 -2.635 1 85.5 66 ASP B CA 1
ATOM 1550 C C . ASP B 1 66 ? 8.07 -23.25 -3.221 1 85.5 66 ASP B C 1
ATOM 1552 O O . ASP B 1 66 ? 9.016 -23.672 -2.557 1 85.5 66 ASP B O 1
ATOM 1556 N N . ASN B 1 67 ? 8.258 -22.797 -4.488 1 80.88 67 ASN B N 1
ATOM 1557 C CA . ASN B 1 67 ? 9.547 -22.797 -5.18 1 80.88 67 ASN B CA 1
ATOM 1558 C C . ASN B 1 67 ? 9.734 -21.531 -6.008 1 80.88 67 ASN B C 1
ATOM 1560 O O . ASN B 1 67 ? 10.039 -21.609 -7.199 1 80.88 67 ASN B O 1
ATOM 1564 N N . LEU B 1 68 ? 9.609 -20.391 -5.367 1 75.12 68 LEU B N 1
ATOM 1565 C CA . LEU B 1 68 ? 9.641 -19.109 -6.078 1 75.12 68 LEU B CA 1
ATOM 1566 C C . LEU B 1 68 ? 11.023 -18.875 -6.676 1 75.12 68 LEU B C 1
ATOM 1568 O O . LEU B 1 68 ? 11.141 -18.281 -7.758 1 75.12 68 LEU B O 1
ATOM 1572 N N . SER B 1 69 ? 12.016 -19.312 -6.09 1 67.5 69 SER B N 1
ATOM 157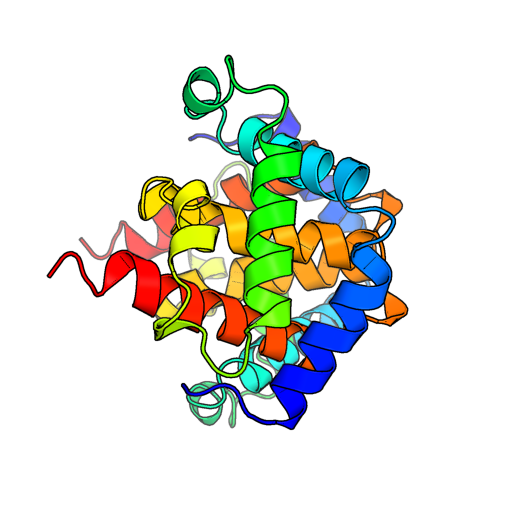3 C CA . SER B 1 69 ? 13.383 -19.062 -6.531 1 67.5 69 SER B CA 1
ATOM 1574 C C . SER B 1 69 ? 13.695 -19.844 -7.805 1 67.5 69 SER B C 1
ATOM 1576 O O . SER B 1 69 ? 14.555 -19.438 -8.586 1 67.5 69 SER B O 1
ATOM 1578 N N . GLU B 1 70 ? 13.062 -20.938 -7.953 1 62.03 70 GLU B N 1
ATOM 1579 C CA . GLU B 1 70 ? 13.398 -21.812 -9.078 1 62.03 70 GLU B CA 1
ATOM 1580 C C . GLU B 1 70 ? 12.625 -21.422 -10.328 1 62.03 70 GLU B C 1
ATOM 1582 O O . GLU B 1 70 ? 13.008 -21.797 -11.445 1 62.03 70 GLU B O 1
ATOM 1587 N N . ASP B 1 71 ? 11.57 -20.75 -10.281 1 56.31 71 ASP B N 1
ATOM 1588 C CA . ASP B 1 71 ? 10.711 -20.516 -11.43 1 56.31 71 ASP B CA 1
ATOM 1589 C C . ASP B 1 71 ? 10.602 -19.016 -11.734 1 56.31 71 ASP B C 1
ATOM 1591 O O . ASP B 1 71 ? 9.5 -18.5 -11.938 1 56.31 71 ASP B O 1
ATOM 1595 N N . LEU B 1 72 ? 11.656 -18.375 -11.812 1 56.44 72 LEU B N 1
ATOM 1596 C CA . LEU B 1 72 ? 11.758 -16.922 -11.922 1 56.44 72 LEU B CA 1
ATOM 1597 C C . LEU B 1 72 ? 11.312 -16.438 -13.297 1 56.44 72 LEU B C 1
ATOM 1599 O O . LEU B 1 72 ? 11.094 -15.25 -13.508 1 56.44 72 LEU B O 1
ATOM 1603 N N . SER B 1 73 ? 11.258 -17.438 -14.266 1 57.12 73 SER B N 1
ATOM 1604 C CA . SER B 1 73 ? 10.977 -17.016 -15.633 1 57.12 73 SER B CA 1
ATOM 1605 C C . SER B 1 73 ? 9.648 -16.281 -15.727 1 57.12 73 SER B C 1
ATOM 1607 O O . SER B 1 73 ? 9.5 -15.336 -16.516 1 57.12 73 SER B O 1
ATOM 1609 N N . ALA B 1 74 ? 8.875 -16.734 -14.875 1 55.09 74 ALA B N 1
ATOM 1610 C CA . ALA B 1 74 ? 7.535 -16.156 -14.961 1 55.09 74 ALA B CA 1
ATOM 1611 C C . ALA B 1 74 ? 7.52 -14.727 -14.422 1 55.09 74 ALA B C 1
ATOM 1613 O O . ALA B 1 74 ? 6.707 -13.906 -14.852 1 55.09 74 ALA B O 1
ATOM 1614 N N . LEU B 1 75 ? 8.555 -14.461 -13.703 1 60 75 LEU B N 1
ATOM 1615 C CA . LEU B 1 75 ? 8.555 -13.148 -13.062 1 60 75 LEU B CA 1
ATOM 1616 C C . LEU B 1 75 ? 9.281 -12.125 -13.93 1 60 75 LEU B C 1
ATOM 1618 O O . LEU B 1 75 ? 9.266 -10.93 -13.633 1 60 75 LEU B O 1
ATOM 1622 N N . ASN B 1 76 ? 9.781 -12.711 -14.977 1 60.38 76 ASN B N 1
ATOM 1623 C CA . ASN B 1 76 ? 10.508 -11.812 -15.875 1 60.38 76 ASN B CA 1
ATOM 1624 C C . ASN B 1 76 ? 9.617 -10.68 -16.375 1 60.38 76 ASN B C 1
ATOM 1626 O O . ASN B 1 76 ? 10.102 -9.586 -16.672 1 60.38 76 ASN B O 1
ATOM 1630 N N . ALA B 1 77 ? 8.484 -11.062 -16.438 1 57.31 77 ALA B N 1
ATOM 1631 C CA . ALA B 1 77 ? 7.582 -10.023 -16.906 1 57.31 77 ALA B CA 1
ATOM 1632 C C . ALA B 1 77 ? 7.496 -8.875 -15.906 1 57.31 77 ALA B C 1
ATOM 1634 O O . ALA B 1 77 ? 7.133 -7.754 -16.266 1 57.31 77 ALA B O 1
ATOM 1635 N N . LEU B 1 78 ? 7.867 -9.281 -14.727 1 56.81 78 LEU B N 1
ATOM 1636 C CA . LEU B 1 78 ? 7.883 -8.273 -13.672 1 56.81 78 LEU B CA 1
ATOM 1637 C C . LEU B 1 78 ? 9.227 -7.551 -13.633 1 56.81 78 LEU B C 1
ATOM 1639 O O . LEU B 1 78 ? 9.438 -6.672 -12.789 1 56.81 78 LEU B O 1
ATOM 1643 N N . GLU B 1 79 ? 10.016 -7.988 -14.594 1 55.41 79 GLU B N 1
ATOM 1644 C CA . GLU B 1 79 ? 11.352 -7.395 -14.633 1 55.41 79 GLU B CA 1
ATOM 1645 C C . GLU B 1 79 ? 11.273 -5.875 -14.75 1 55.41 79 GLU B C 1
ATOM 1647 O O . GLU B 1 79 ? 12.195 -5.242 -15.273 1 55.41 79 GLU B O 1
ATOM 1652 N N . MET B 1 80 ? 10.094 -5.469 -14.469 1 54.78 80 MET B N 1
ATOM 1653 C CA . MET B 1 80 ? 10.094 -4.008 -14.414 1 54.78 80 MET B CA 1
ATOM 1654 C C . MET B 1 80 ? 11.211 -3.504 -13.508 1 54.78 80 MET B C 1
ATOM 1656 O O . MET B 1 80 ? 11.797 -4.277 -12.742 1 54.78 80 MET B O 1
ATOM 1660 N N . SER B 1 81 ? 11.555 -2.312 -13.633 1 59.38 81 SER B N 1
ATOM 1661 C CA . SER B 1 81 ? 12.602 -1.746 -12.789 1 59.38 81 SER B CA 1
ATOM 1662 C C . SER B 1 81 ? 12.281 -1.937 -11.312 1 59.38 81 SER B C 1
ATOM 1664 O O . SER B 1 81 ? 11.109 -2.02 -10.93 1 59.38 81 SER B O 1
ATOM 1666 N N . GLU B 1 82 ? 13.203 -2.42 -10.609 1 61.03 82 GLU B N 1
ATOM 1667 C CA . GLU B 1 82 ? 13.148 -2.537 -9.156 1 61.03 82 GLU B CA 1
ATOM 1668 C C . GLU B 1 82 ? 12.344 -1.4 -8.547 1 61.03 82 GLU B C 1
ATOM 1670 O O . GLU B 1 82 ? 11.562 -1.619 -7.613 1 61.03 82 GLU B O 1
ATOM 1675 N N . LYS B 1 83 ? 12.562 -0.41 -9.227 1 61.19 83 LYS B N 1
ATOM 1676 C CA . LYS B 1 83 ? 11.906 0.781 -8.695 1 61.19 83 LYS B CA 1
ATOM 1677 C C . LYS B 1 83 ? 10.398 0.714 -8.898 1 61.19 83 LYS B C 1
ATOM 1679 O O . LYS B 1 83 ? 9.625 1.011 -7.98 1 61.19 83 LYS B O 1
ATOM 1684 N N . LEU B 1 84 ? 10.109 0.339 -10.055 1 62.19 84 LEU B N 1
ATOM 1685 C CA . LEU B 1 84 ? 8.688 0.278 -10.359 1 62.19 84 LEU B CA 1
ATOM 1686 C C . LEU B 1 84 ? 7.992 -0.784 -9.508 1 62.19 84 LEU B C 1
ATOM 1688 O O . LEU B 1 84 ? 6.871 -0.577 -9.047 1 62.19 84 LEU B O 1
ATOM 1692 N N . TYR B 1 85 ? 8.75 -1.792 -9.359 1 62.22 85 TYR B N 1
ATOM 1693 C CA . TYR B 1 85 ? 8.203 -2.865 -8.531 1 62.22 85 TYR B CA 1
ATOM 1694 C C . TYR B 1 85 ? 8.023 -2.406 -7.09 1 62.22 85 TYR B C 1
ATOM 1696 O O . TYR B 1 85 ? 6.984 -2.654 -6.477 1 62.22 85 TYR B O 1
ATOM 1704 N N . GLN B 1 86 ? 9.023 -1.793 -6.684 1 60.56 86 GLN B N 1
ATOM 1705 C CA . GLN B 1 86 ? 9.062 -1.434 -5.27 1 60.56 86 GLN B CA 1
ATOM 1706 C C . GLN B 1 86 ? 7.996 -0.387 -4.941 1 60.56 86 GLN B C 1
ATOM 1708 O O . GLN B 1 86 ? 7.406 -0.415 -3.861 1 60.56 86 GLN B O 1
ATOM 1713 N N . LEU B 1 87 ? 7.91 0.357 -5.812 1 57.81 87 LEU B N 1
ATOM 1714 C CA . LEU B 1 87 ? 7.09 1.511 -5.465 1 57.81 87 LEU B CA 1
ATOM 1715 C C . LEU B 1 87 ? 5.617 1.231 -5.746 1 57.81 87 LEU B C 1
ATOM 1717 O O . LEU B 1 87 ? 4.738 1.79 -5.086 1 57.81 87 LEU B O 1
ATOM 1721 N N . LEU B 1 88 ? 5.461 0.344 -6.562 1 65.44 88 LEU B N 1
ATOM 1722 C CA . LEU B 1 88 ? 4.129 0.631 -7.086 1 65.44 88 LEU B CA 1
ATOM 1723 C C . LEU B 1 88 ? 3.283 -0.637 -7.145 1 65.44 88 LEU B C 1
ATOM 1725 O O . LEU B 1 88 ? 2.145 -0.653 -6.672 1 65.44 88 LEU B O 1
ATOM 1729 N N . LEU B 1 89 ? 3.961 -1.71 -7.426 1 79.12 89 LEU B N 1
ATOM 1730 C CA . LEU B 1 89 ? 3.105 -2.807 -7.867 1 79.12 89 LEU B CA 1
ATOM 1731 C C . LEU B 1 89 ? 2.471 -3.514 -6.672 1 79.12 89 LEU B C 1
ATOM 1733 O O . LEU B 1 89 ? 1.249 -3.666 -6.613 1 79.12 89 LEU B O 1
ATOM 1737 N N . PRO B 1 90 ? 3.244 -3.818 -5.715 1 86.31 90 PRO B N 1
ATOM 1738 C CA . PRO B 1 90 ? 2.631 -4.543 -4.602 1 86.31 90 PR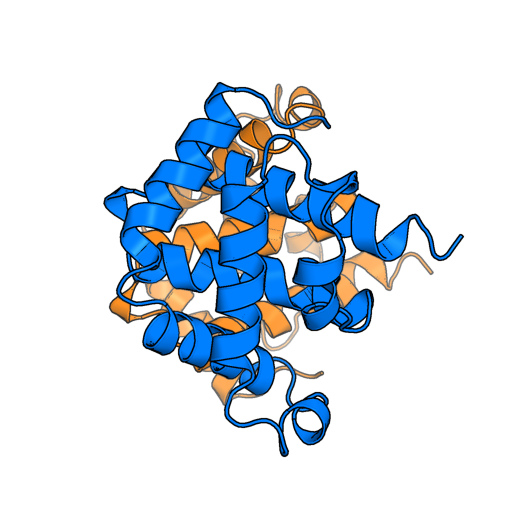O B CA 1
ATOM 1739 C C . PRO B 1 90 ? 1.546 -3.73 -3.895 1 86.31 90 PRO B C 1
ATOM 1741 O O . PRO B 1 90 ? 0.465 -4.254 -3.613 1 86.31 90 PRO B O 1
ATOM 1744 N N . HIS B 1 91 ? 1.824 -2.508 -3.805 1 86 91 HIS B N 1
ATOM 1745 C CA . HIS B 1 91 ? 0.914 -1.665 -3.037 1 86 91 HIS B CA 1
ATOM 1746 C C . HIS B 1 91 ? -0.374 -1.398 -3.811 1 86 91 HIS B C 1
ATOM 1748 O O . HIS B 1 91 ? -1.469 -1.485 -3.25 1 86 91 HIS B O 1
ATOM 1754 N N . THR B 1 92 ? -0.205 -1.147 -5.059 1 89.5 92 THR B N 1
ATOM 1755 C CA . THR B 1 92 ? -1.38 -0.896 -5.883 1 89.5 92 THR B CA 1
ATOM 1756 C C . THR B 1 92 ? -2.211 -2.164 -6.043 1 89.5 92 THR B C 1
ATOM 1758 O O . THR B 1 92 ? -3.441 -2.105 -6.086 1 89.5 92 THR B O 1
ATOM 1761 N N . PHE B 1 93 ? -1.461 -3.244 -6.148 1 92.06 93 PHE B N 1
ATOM 1762 C CA . PHE B 1 93 ? -2.146 -4.527 -6.258 1 92.06 93 PHE B CA 1
ATOM 1763 C C . PHE B 1 93 ? -2.965 -4.812 -5.004 1 92.06 93 PHE B C 1
ATOM 1765 O O . PHE B 1 93 ? -4.141 -5.168 -5.094 1 92.06 93 PHE B O 1
ATOM 1772 N N . LEU B 1 94 ? -2.445 -4.594 -3.875 1 92.62 94 LEU B N 1
ATOM 1773 C CA . LEU B 1 94 ? -3.111 -4.895 -2.613 1 92.62 94 LEU B CA 1
ATOM 1774 C C . LEU B 1 94 ? -4.301 -3.971 -2.393 1 92.62 94 LEU B C 1
ATOM 1776 O O . LEU B 1 94 ? -5.355 -4.41 -1.926 1 92.62 94 LEU B O 1
ATOM 1780 N N . VAL B 1 95 ? -4.125 -2.777 -2.752 1 92.75 95 VAL B N 1
ATOM 1781 C CA . VAL B 1 95 ? -5.227 -1.829 -2.619 1 92.75 95 VAL B CA 1
ATOM 1782 C C . VAL B 1 95 ? -6.375 -2.234 -3.543 1 92.75 95 VAL B C 1
ATOM 1784 O O . VAL B 1 95 ? -7.543 -2.156 -3.162 1 92.75 95 VAL B O 1
ATOM 1787 N N . THR B 1 96 ? -6.027 -2.619 -4.742 1 94.5 96 THR B N 1
ATOM 1788 C CA . THR B 1 96 ? -7.039 -3.055 -5.699 1 94.5 96 THR B CA 1
ATOM 1789 C C . THR B 1 96 ? -7.801 -4.266 -5.168 1 94.5 96 THR B C 1
ATOM 1791 O O . THR B 1 96 ? -9.031 -4.312 -5.242 1 94.5 96 THR B O 1
ATOM 1794 N N . LEU B 1 97 ? -7.098 -5.199 -4.59 1 94.25 97 LEU B N 1
ATOM 1795 C CA . LEU B 1 97 ? -7.746 -6.379 -4.027 1 94.25 97 LEU B CA 1
ATOM 1796 C C . LEU B 1 97 ? -8.617 -6.004 -2.83 1 94.25 97 LEU B C 1
ATOM 1798 O O . LEU B 1 97 ? -9.703 -6.555 -2.648 1 94.25 97 LEU B O 1
ATOM 1802 N N . ALA B 1 98 ? -8.109 -5.098 -2.027 1 94.31 98 ALA B N 1
ATOM 1803 C CA . ALA B 1 98 ? -8.859 -4.656 -0.854 1 94.31 98 ALA B CA 1
ATOM 1804 C C . ALA B 1 98 ? -10.188 -4.027 -1.259 1 94.31 98 ALA B C 1
ATOM 1806 O O . ALA B 1 98 ? -11.203 -4.215 -0.58 1 94.31 98 ALA B O 1
ATOM 1807 N N . VAL B 1 99 ? -10.211 -3.318 -2.357 1 94.25 99 VAL B N 1
ATOM 1808 C CA . VAL B 1 99 ? -11.406 -2.65 -2.852 1 94.25 99 VAL B CA 1
ATOM 1809 C C . VAL B 1 99 ? -12.414 -3.691 -3.334 1 94.25 99 VAL B C 1
ATOM 1811 O O . VAL B 1 99 ? -13.617 -3.555 -3.096 1 94.25 99 VAL B O 1
ATOM 1814 N N . HIS B 1 100 ? -11.883 -4.719 -3.92 1 94.56 100 HIS B N 1
ATOM 1815 C CA . HIS B 1 100 ? -12.773 -5.688 -4.551 1 94.56 100 HIS B CA 1
ATOM 1816 C C . HIS B 1 100 ? -13.156 -6.801 -3.578 1 94.56 100 HIS B C 1
ATOM 1818 O O . HIS B 1 100 ? -14.219 -7.41 -3.713 1 94.56 100 HIS B O 1
ATOM 1824 N N . PHE B 1 101 ? -12.273 -7.098 -2.652 1 94.75 101 PHE B N 1
ATOM 1825 C CA . PHE B 1 101 ? -12.516 -8.164 -1.688 1 94.75 101 PHE B CA 1
ATOM 1826 C C . PHE B 1 101 ? -12.312 -7.66 -0.263 1 94.75 101 PHE B C 1
ATOM 1828 O O . PHE B 1 101 ? -11.547 -8.242 0.505 1 94.75 101 PHE B O 1
ATOM 1835 N N . PRO B 1 102 ? -13.109 -6.707 0.152 1 92.31 102 PRO B N 1
ATOM 1836 C CA . PRO B 1 102 ? -12.883 -6.098 1.465 1 92.31 102 PRO B CA 1
ATOM 1837 C C . PRO B 1 102 ? -13.102 -7.074 2.615 1 92.31 102 PRO B C 1
ATOM 1839 O O . PRO B 1 102 ? -12.391 -7.016 3.625 1 92.31 102 PRO B O 1
ATOM 1842 N N . THR B 1 103 ? -13.969 -8.016 2.492 1 93 103 THR B N 1
ATOM 1843 C CA . THR B 1 103 ? -14.289 -8.953 3.566 1 93 103 THR B CA 1
ATOM 1844 C C . THR B 1 103 ? -13.188 -9.992 3.727 1 93 103 THR B C 1
ATOM 1846 O O . THR B 1 103 ? -12.961 -10.5 4.828 1 93 103 THR B O 1
ATOM 1849 N N . ASP B 1 104 ? -12.477 -10.25 2.672 1 93.12 104 ASP B N 1
ATOM 1850 C CA . ASP B 1 104 ? -11.422 -11.266 2.686 1 93.12 104 ASP B CA 1
ATOM 1851 C C . ASP B 1 104 ? -10.078 -10.656 3.09 1 93.12 104 ASP B C 1
ATOM 1853 O O . ASP B 1 104 ? -9.141 -11.383 3.416 1 93.12 104 ASP B O 1
ATOM 1857 N N . PHE B 1 105 ? -10.062 -9.344 3.082 1 91.69 105 PHE B N 1
ATOM 1858 C CA . PHE B 1 105 ? -8.773 -8.68 3.246 1 91.69 105 PHE B CA 1
ATOM 1859 C C . PHE B 1 105 ? -8.516 -8.344 4.711 1 91.69 105 PHE B C 1
ATOM 1861 O O . PHE B 1 105 ? -8.43 -7.168 5.074 1 91.69 105 PHE B O 1
ATOM 1868 N N . THR B 1 106 ? -8.234 -9.383 5.473 1 92.94 106 THR B N 1
ATOM 1869 C CA . THR B 1 106 ? -7.891 -9.234 6.883 1 92.94 106 THR B CA 1
ATOM 1870 C C . THR B 1 106 ? -6.43 -8.828 7.043 1 92.94 106 THR B C 1
ATOM 1872 O O . THR B 1 106 ? -5.676 -8.812 6.066 1 92.94 106 THR B O 1
ATOM 1875 N N . SER B 1 107 ? -6.129 -8.492 8.266 1 92.38 107 SER B N 1
ATOM 1876 C CA . SER B 1 107 ? -4.75 -8.109 8.547 1 92.38 107 SER B CA 1
ATOM 1877 C C . SER B 1 107 ? -3.783 -9.25 8.258 1 92.38 107 SER B C 1
ATOM 1879 O O . SER B 1 107 ? -2.676 -9.023 7.77 1 92.38 107 SER B O 1
ATOM 1881 N N . SER B 1 108 ? -4.242 -10.438 8.539 1 93.69 108 SER B N 1
ATOM 1882 C CA . SER B 1 108 ? -3.416 -11.609 8.273 1 93.69 108 SER B CA 1
ATOM 1883 C C . SER B 1 108 ? -3.24 -11.836 6.773 1 93.69 108 SER B C 1
ATOM 1885 O O . SER B 1 108 ? -2.137 -12.141 6.312 1 93.69 108 SER B O 1
ATOM 1887 N N . MET B 1 109 ? -4.297 -11.633 6.066 1 94 109 MET B N 1
ATOM 1888 C CA . MET B 1 109 ? -4.25 -11.766 4.613 1 94 109 MET B CA 1
ATOM 1889 C C . MET B 1 109 ? -3.309 -10.727 4.004 1 94 109 MET B C 1
ATOM 1891 O O . MET B 1 109 ? -2.516 -11.047 3.115 1 94 109 MET B O 1
ATOM 1895 N N . TYR B 1 110 ? -3.398 -9.555 4.477 1 92.56 110 TYR B N 1
ATOM 1896 C CA . TYR B 1 110 ? -2.521 -8.484 4.02 1 92.56 110 TYR B CA 1
ATOM 1897 C C . TYR B 1 110 ? -1.059 -8.836 4.266 1 92.56 110 TYR B C 1
ATOM 1899 O O . TYR B 1 110 ? -0.227 -8.719 3.361 1 92.56 110 TYR B O 1
ATOM 1907 N N . ALA B 1 111 ? -0.778 -9.297 5.445 1 92.56 111 ALA B N 1
ATOM 1908 C CA . ALA B 1 111 ? 0.59 -9.648 5.816 1 92.56 111 ALA B CA 1
ATOM 1909 C C . ALA B 1 111 ? 1.138 -10.75 4.914 1 92.56 111 ALA B C 1
ATOM 1911 O O . ALA B 1 111 ? 2.303 -10.711 4.508 1 92.56 111 ALA B O 1
ATOM 1912 N N . ALA B 1 112 ? 0.303 -11.688 4.66 1 94.31 112 ALA B N 1
ATOM 1913 C CA . ALA B 1 112 ? 0.708 -12.797 3.799 1 94.31 112 ALA B CA 1
ATOM 1914 C C . ALA B 1 112 ? 1.136 -12.289 2.422 1 94.31 112 ALA B C 1
ATOM 1916 O O . ALA B 1 112 ? 2.178 -12.695 1.901 1 94.31 112 ALA B O 1
ATOM 1917 N N . TRP B 1 113 ? 0.367 -11.375 1.945 1 92.94 113 TRP B N 1
ATOM 1918 C CA . TRP B 1 113 ? 0.646 -10.867 0.608 1 92.94 113 TRP B CA 1
ATOM 1919 C C . TRP B 1 113 ? 1.865 -9.945 0.619 1 92.94 113 TRP B C 1
ATOM 1921 O O . TRP B 1 113 ? 2.645 -9.93 -0.336 1 92.94 113 TRP B O 1
ATOM 1931 N N . VAL B 1 114 ? 2.016 -9.18 1.624 1 89.94 114 VAL B N 1
ATOM 1932 C CA . VAL B 1 114 ? 3.184 -8.312 1.735 1 89.94 114 VAL B CA 1
ATOM 1933 C C . VAL B 1 114 ? 4.457 -9.156 1.75 1 89.94 114 VAL B C 1
ATOM 1935 O O . VAL B 1 114 ? 5.402 -8.875 1.014 1 89.94 114 VAL B O 1
ATOM 1938 N N . HIS B 1 115 ? 4.461 -10.164 2.539 1 90.12 115 HIS B N 1
ATOM 1939 C CA . HIS B 1 115 ? 5.633 -11.031 2.631 1 90.12 115 HIS B CA 1
ATOM 1940 C C . HIS B 1 115 ? 5.855 -11.797 1.33 1 90.12 115 HIS B C 1
ATOM 1942 O O . HIS B 1 115 ? 7 -12.07 0.956 1 90.12 115 HIS B O 1
ATOM 1948 N N . PHE B 1 116 ? 4.758 -12.164 0.693 1 91.19 116 PHE B N 1
ATOM 1949 C CA . PHE B 1 116 ? 4.852 -12.781 -0.623 1 91.19 116 PHE B CA 1
ATOM 1950 C C . PHE B 1 116 ? 5.59 -11.875 -1.6 1 91.19 116 PHE B C 1
ATOM 1952 O O . PHE B 1 116 ? 6.52 -12.312 -2.277 1 91.19 116 PHE B O 1
ATOM 1959 N N . PHE B 1 117 ? 5.258 -10.609 -1.645 1 87.75 117 PHE B N 1
ATOM 1960 C CA . PHE B 1 117 ? 5.891 -9.656 -2.545 1 87.75 117 PHE B CA 1
ATOM 1961 C C . PHE B 1 117 ? 7.336 -9.398 -2.131 1 87.75 117 PHE B C 1
ATOM 1963 O O . PHE B 1 117 ? 8.203 -9.172 -2.98 1 87.75 117 PHE B O 1
ATOM 1970 N N . ASP B 1 118 ? 7.527 -9.398 -0.898 1 84.56 118 ASP B N 1
ATOM 1971 C CA . ASP B 1 118 ? 8.891 -9.227 -0.408 1 84.56 118 ASP B CA 1
ATOM 1972 C C . ASP B 1 118 ? 9.797 -10.352 -0.9 1 84.56 118 ASP B C 1
ATOM 1974 O O . ASP B 1 118 ? 10.953 -10.117 -1.26 1 84.56 118 ASP B O 1
ATOM 1978 N N . GLU B 1 119 ? 9.297 -11.516 -0.843 1 84.56 119 GLU B N 1
ATOM 1979 C CA . GLU B 1 119 ? 10.062 -12.656 -1.332 1 84.56 119 GLU B CA 1
ATOM 1980 C C . GLU B 1 119 ? 10.336 -12.539 -2.828 1 84.56 119 GLU B C 1
ATOM 1982 O O . GLU B 1 119 ? 11.438 -12.859 -3.289 1 84.56 119 GLU B O 1
ATOM 1987 N N . ILE B 1 120 ? 9.336 -12.195 -3.553 1 83.69 120 ILE B N 1
ATOM 1988 C CA . ILE B 1 120 ? 9.492 -12 -4.988 1 83.69 120 ILE B CA 1
ATOM 1989 C C . ILE B 1 120 ? 10.57 -10.945 -5.25 1 83.69 120 ILE B C 1
ATOM 1991 O O . ILE B 1 120 ? 11.414 -11.117 -6.129 1 83.69 120 ILE B O 1
ATOM 1995 N N . LYS B 1 121 ? 10.406 -9.883 -4.523 1 80.81 121 LYS B N 1
ATOM 1996 C CA . LYS B 1 121 ? 11.375 -8.797 -4.668 1 80.81 121 LYS B CA 1
ATOM 1997 C C . LYS B 1 121 ? 12.797 -9.289 -4.438 1 80.81 121 LYS B C 1
ATOM 1999 O O . LYS B 1 121 ? 13.711 -8.938 -5.18 1 80.81 121 LYS B O 1
ATOM 2004 N N . LYS B 1 122 ? 12.977 -10.055 -3.424 1 80.31 122 LYS B N 1
ATOM 2005 C CA . LYS B 1 122 ? 14.289 -10.609 -3.105 1 80.31 122 LYS B CA 1
ATOM 2006 C C . LYS B 1 122 ? 14.812 -11.477 -4.246 1 80.31 122 LYS B C 1
ATOM 2008 O O . LYS B 1 122 ? 16.016 -11.453 -4.555 1 80.31 122 LYS B O 1
ATOM 2013 N N . ILE B 1 123 ? 13.953 -12.203 -4.738 1 77.69 123 ILE B N 1
ATOM 2014 C CA . ILE B 1 123 ? 14.344 -13.125 -5.801 1 77.69 123 ILE B CA 1
ATOM 2015 C C . ILE B 1 123 ? 14.656 -12.344 -7.074 1 77.69 123 ILE B C 1
ATOM 2017 O O . ILE B 1 123 ? 15.625 -12.641 -7.773 1 77.69 123 ILE B O 1
ATOM 2021 N N . LEU B 1 124 ? 13.875 -11.352 -7.359 1 73.62 124 LEU B N 1
ATOM 2022 C CA . LEU B 1 124 ? 14.023 -10.578 -8.586 1 73.62 124 LEU B CA 1
ATOM 2023 C C . LEU B 1 124 ? 15.266 -9.695 -8.523 1 73.62 124 LEU B C 1
ATOM 2025 O O . LEU B 1 124 ? 15.969 -9.531 -9.523 1 73.62 124 LEU B O 1
ATOM 2029 N N . PHE B 1 125 ? 15.484 -9.117 -7.422 1 71.25 125 PHE B N 1
ATOM 2030 C CA . PHE B 1 125 ? 16.531 -8.094 -7.344 1 71.25 125 PHE B CA 1
ATOM 2031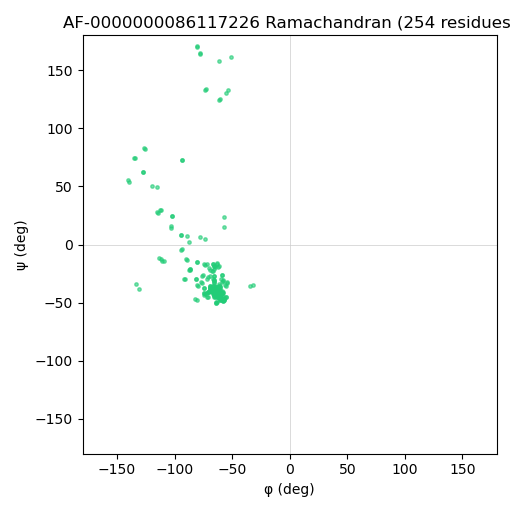 C C . PHE B 1 125 ? 17.719 -8.602 -6.551 1 71.25 125 PHE B C 1
ATOM 2033 O O . PHE B 1 125 ? 18.734 -7.906 -6.426 1 71.25 125 PHE B O 1
ATOM 2040 N N . SER B 1 126 ? 17.656 -9.578 -5.879 1 64.81 126 SER B N 1
ATOM 2041 C CA . SER B 1 126 ? 18.828 -10.164 -5.25 1 64.81 126 SER B CA 1
ATOM 2042 C C . SER B 1 126 ? 19.812 -10.68 -6.297 1 64.81 126 SER B C 1
ATOM 2044 O O . SER B 1 126 ? 21.016 -10.719 -6.055 1 64.81 126 SER B O 1
ATOM 2046 N N . LYS B 1 127 ? 19.312 -11.219 -7.438 1 54.94 127 LYS B N 1
ATOM 2047 C CA . LYS B 1 127 ? 20.344 -11.68 -8.367 1 54.94 127 LYS B CA 1
ATOM 2048 C C . LYS B 1 127 ? 21.141 -10.516 -8.938 1 54.94 127 LYS B C 1
ATOM 2050 O O . LYS B 1 127 ? 22.156 -10.711 -9.602 1 54.94 127 LYS B O 1
ATOM 2055 N N . GLU B 1 128 ? 20.766 -9.391 -9.008 1 41.28 128 GLU B N 1
ATOM 2056 C CA . GLU B 1 128 ? 21.547 -8.297 -9.586 1 41.28 128 GLU B CA 1
ATOM 2057 C C . GLU B 1 128 ? 22.609 -7.805 -8.625 1 41.28 128 GLU B C 1
ATOM 2059 O O . GLU B 1 128 ? 23.297 -6.82 -8.898 1 41.28 128 GLU B O 1
ATOM 2064 N N . LYS B 1 129 ? 22.844 -8.477 -7.398 1 34.03 129 LYS B N 1
ATOM 2065 C CA . LYS B 1 129 ? 24.203 -8.258 -6.898 1 34.03 129 LYS B CA 1
ATOM 2066 C C . LYS B 1 129 ? 25.203 -9.117 -7.66 1 34.03 129 LYS B C 1
ATOM 2068 O O . LYS B 1 129 ? 24.953 -10.281 -7.949 1 34.03 129 LYS B O 1
#

Sequence (258 aa):
MTLTDKMKAEVAALWAKAEPQAKTLGDEVVNRMLITFPQYKLYFEDKPDMGEKIMAALGEAVQHIDNLSEDLSALNALEMSEKLYQLLLPHTFLVTLAVHFPTDFTSSMYAAWVHFFDEIKKILFSKEKMTLTDKMKAEVAALWAKAEPQAKTLGDEVVNRMLITFPQYKLYFEDKPDMGEKIMAALGEAVQHIDNLSEDLSALNALEMSEKLYQLLLPHTFLVTLAVHFPTDFTSSMYAAWVHFFDEIKKILFSKEK

Solvent-accessible surface area (backbone atoms only — not comparable to full-atom values): 13739 Å² total; per-residue (Å²): 123,80,82,46,73,67,32,49,50,45,44,49,53,52,41,66,68,41,55,86,42,30,57,66,51,19,45,48,27,48,47,32,42,34,66,53,39,54,85,51,38,74,77,42,65,84,35,88,54,46,21,44,45,48,37,51,21,48,52,46,43,57,77,30,59,93,46,52,80,78,52,47,74,45,42,49,74,57,66,49,52,67,60,53,43,69,67,32,46,60,56,36,44,50,32,51,46,16,41,75,37,36,89,70,54,40,48,67,44,49,26,25,46,51,44,51,49,49,46,49,48,46,57,68,53,53,64,76,103,123,81,82,45,72,67,32,50,52,44,45,49,54,52,43,64,67,42,53,86,42,30,55,66,52,19,44,49,28,48,48,31,45,33,66,53,39,56,86,49,38,73,77,41,65,84,35,88,54,46,22,44,48,50,37,50,22,49,50,49,44,58,74,31,58,92,46,50,80,78,56,48,72,47,43,49,73,56,61,49,53,68,60,53,44,69,66,35,46,61,57,38,44,50,32,50,46,17,41,75,38,36,89,70,53,39,49,66,42,49,26,25,46,52,46,52,48,50,47,50,48,48,56,68,55,50,65,78,106

Foldseek 3Di:
DQQDPVLLVLLLVLLVVCVVVQQVLLQQLVVVQCVVPVVCCVVCVVPNCLSVLCSQLVVVCSVCVVPNLVPCVSCVSVLDPLVCLVPGRLVSSLVSSCVVPVVSNDPSSNVSSVVSSVVNSCSSCVVVD/DQQDPVLLVLLLVLLVVCVVVQQVLLQQLVVVQCVVPVVCCVVCVVPSCLSVLCSQLVVVCSVVVVPNLVPCVSCVSVLPPLVSLVPGRLVSSLVSSCVVPVVSNDPSSNVSSVVSSVVNSCSSCVVVD

pLDDT: mean 81.68, std 13.71, range [34.03, 95.81]

Nearest PDB structures (foldseek):
  1y83-assembly1_D  TM=8.404E-01  e=2.964E-05  Homo sapiens
  1o1p-assembly1_B  TM=8.353E-01  e=1.170E-04  Homo sapiens
  1cmy-assembly1_D  TM=8.022E-01  e=1.170E-04  Homo sapiens
  1fhj-assembly1_B  TM=8.425E-01  e=2.441E-04  Chrysocyon brachyurus
  1a6g-assembly1_A  TM=8.667E-01  e=2.329E-03  Physeter macrocephalus

InterPro domains:
  IPR000971 Globin [PF00042] (29-122)
  IPR000971 Globin [PS01033] (2-129)
  IPR009050 Globin-like superfamily [SSF46458] (3-128)
  IPR012292 Globin/Protoglobin [G3DSA:1.10.490.10] (2-127)
  IPR050056 Hemoglobin and related oxygen transporters [PTHR11442] (1-127)

Organism: NCBI:txid247094

Secondary structure (DSSP, 8-state):
-PPPHHHHHHHHHHHHHHGGGHHHHHHHHHHHHHHH-GGGHHHHHT-TTHHHHHHHHHHHHHHTGGGTTT-GGGGGGG-S-HHHHHHTHHHHHHHHHHHH-TTT--HHHHHHHHHHHHHHHHHHHHTT-/-PPPHHHHHHHHHHHHHHGGGHHHHHHHHHHHHHHH-GGGHHHHHT-TTHHHHHHHHHHHHHHTGGGTTT-GGGGGGG-S-HHHHHHTHHHHHHHHHHHH-TTT--HHHHHHHHHHHHHHHHHHHHTT-